Protein AF-0000000084549923 (afdb_homodimer)

pLDDT: mean 82.66, std 19.01, range [29.09, 98.56]

Secondary structure (DSSP, 8-state):
-HHHHS-HHHHHHHHHHHHHHHHHHHHHHHHHHHH-GGGHHHHHHHHHHHHHHHHHHHHHHHHHTTSS--TT-TTHHHHHHHHHHHHHHHHHHHHHHHHHHHHHHHHHHH--------------/-HHHHS-HHHHHHHHHHHHHHHHHHHHHHHHHHHH-GGGHHHHHHHHHHHHHHHHHHHHHHHHHTTTT--TT-TTHHHHHHHHHHHHHHHHHHHHHHHHHHHHHHHHHH-GGG-----------

Solvent-accessible surface area (back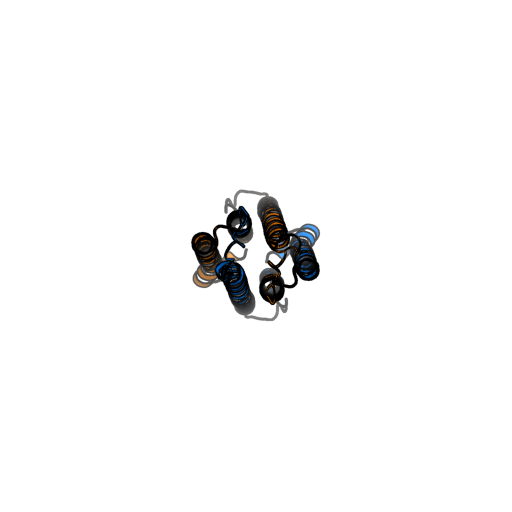bone atoms only — not comparable to full-atom values): 12908 Å² total; per-residue (Å²): 77,58,64,76,59,44,58,68,67,61,51,49,47,60,59,49,48,51,49,51,54,46,53,54,50,40,50,51,46,57,54,43,29,77,64,18,60,92,45,36,69,29,43,51,27,41,39,46,17,49,50,29,41,48,52,15,48,53,39,32,48,42,19,47,54,47,38,83,67,54,78,83,46,89,50,54,50,57,49,24,50,50,31,41,51,51,15,49,52,40,32,51,53,14,50,51,30,37,53,50,16,50,53,48,50,39,52,65,57,51,62,63,80,67,68,71,75,70,74,73,71,69,82,116,80,59,64,76,58,44,58,69,67,62,52,49,47,60,59,47,48,52,49,52,53,47,52,51,51,38,51,51,46,57,55,44,28,77,68,23,59,93,45,34,68,29,42,50,27,40,39,47,16,50,50,30,40,47,52,16,48,53,39,32,48,42,18,47,54,49,39,86,63,57,77,81,46,89,51,55,51,56,50,25,49,50,30,41,51,51,15,49,52,39,32,51,53,13,50,51,29,38,50,51,16,50,52,48,51,38,64,70,54,40,67,72,81,70,66,73,76,71,76,75,73,72,84,118

Radius of gyration: 23.02 Å; Cα contacts (8 Å, |Δi|>4): 262; chains: 2; bounding box: 33×82×49 Å

Foldseek 3Di:
DVPVPDDPVVLCCVLVVLVVVLVVVLVVLCVVCVVPVVLVQLSVLLSQLSVLLNVLSNLLVCLVVQHPPPVVDPPSVVRSVVSNVVSVVSNVVSVVSNVVSVVSVVVVVVPPPVPPPPPPPPPD/DVPVPDDPVVLCCVLVVLVVVLVVVLVVLCVVCVVPVVLVQLSVLLSQLSVLLNVLSNLLVCLVVQHPPPVPDPPSVVRSVVSNVVSVVSNVVSVVSNVVSVVSVCVVPDPDPCPPPPPPPPPD

Nearest PDB structures (foldseek):
  3tul-assembly5_D  TM=5.351E-01  e=6.097E+00  Salmonella enterica subsp. enterica serovar Typhimurium
  6ixg-assembly2_B  TM=3.151E-01  e=5.479E+00  Homo sapiens
  3tul-assembly5_D  TM=5.128E-01  e=6.596E+00  Salmonella enterica subsp. enterica serovar Typhimurium
  6ixg-assembly2_B  TM=3.222E-01  e=3.907E+00  Homo sapiens
  8zak-assembly2_B  TM=4.220E-01  e=8.132E+00  Campylobacter jejuni

Organism: NCBI:txid1508404

Structure (mmCIF, N/CA/C/O backbone):
data_AF-0000000084549923-model_v1
#
loop_
_entity.id
_entity.type
_entity.pdbx_description
1 polymer 'Uncharacterized protein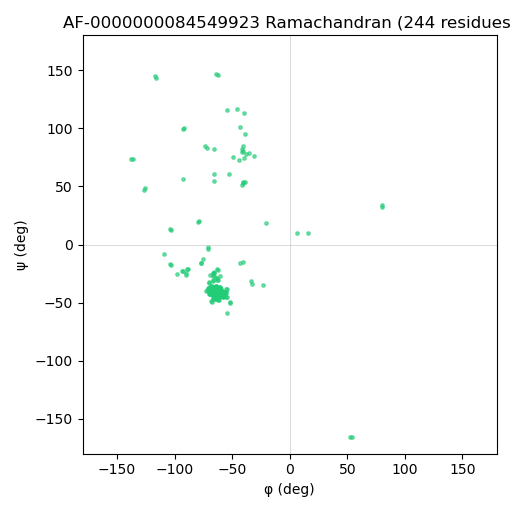'
#
loop_
_atom_site.group_PDB
_atom_site.id
_atom_site.type_symbol
_atom_site.label_atom_id
_atom_site.label_alt_id
_atom_site.label_comp_id
_atom_site.label_asym_id
_atom_site.label_entity_id
_atom_site.label_seq_id
_atom_site.pdbx_PDB_ins_code
_atom_site.Cartn_x
_atom_site.Cartn_y
_atom_site.Cartn_z
_atom_site.occupancy
_atom_site.B_iso_or_equiv
_atom_site.auth_seq_id
_atom_site.auth_comp_id
_atom_site.auth_asym_id
_atom_site.auth_atom_id
_atom_site.pdbx_PDB_model_num
ATOM 1 N N . MET A 1 1 ? -1.889 -23.359 -8.188 1 65.69 1 MET A N 1
ATOM 2 C CA . MET A 1 1 ? -0.744 -22.75 -8.859 1 65.69 1 MET A CA 1
ATOM 3 C C . MET A 1 1 ? 0.347 -22.391 -7.852 1 65.69 1 MET A C 1
ATOM 5 O O . MET A 1 1 ? 1.251 -23.188 -7.605 1 65.69 1 MET A O 1
ATOM 9 N N . LEU A 1 2 ? 0.369 -21.375 -7.09 1 65.62 2 LEU A N 1
ATOM 10 C CA . LEU A 1 2 ? 1.367 -20.984 -6.098 1 65.62 2 LEU A CA 1
ATOM 11 C C . LEU A 1 2 ? 1.447 -22.016 -4.98 1 65.62 2 LEU A C 1
ATOM 13 O O . LEU A 1 2 ? 2.537 -22.344 -4.5 1 65.62 2 LEU A O 1
ATOM 17 N N . THR A 1 3 ? 0.331 -22.656 -4.715 1 65.88 3 THR A N 1
ATOM 18 C CA . THR A 1 3 ? 0.245 -23.594 -3.592 1 65.88 3 THR A CA 1
ATOM 19 C C . THR A 1 3 ? 0.916 -24.906 -3.938 1 65.88 3 THR A C 1
ATOM 21 O O . THR A 1 3 ? 1.308 -25.672 -3.043 1 65.88 3 THR A O 1
ATOM 24 N N . GLU A 1 4 ? 1.142 -25.094 -5.168 1 68.38 4 GLU A N 1
ATOM 25 C CA . GLU A 1 4 ? 1.758 -26.359 -5.574 1 68.38 4 GLU A CA 1
ATOM 26 C C . GLU A 1 4 ? 3.281 -26.266 -5.555 1 68.38 4 GLU A C 1
ATOM 28 O O . GLU A 1 4 ? 3.973 -27.266 -5.395 1 68.38 4 GLU A O 1
ATOM 33 N N . GLU A 1 5 ? 3.795 -25.062 -5.617 1 68.12 5 GLU A N 1
ATOM 34 C CA . GLU A 1 5 ? 5.234 -24.875 -5.762 1 68.12 5 GLU A CA 1
ATOM 35 C C . GLU A 1 5 ? 5.875 -24.469 -4.434 1 68.12 5 GLU A C 1
ATOM 37 O O . GLU A 1 5 ? 7.074 -24.672 -4.23 1 68.12 5 GLU A O 1
ATOM 42 N N . LEU A 1 6 ? 5.016 -24.016 -3.543 1 77.56 6 LEU A N 1
ATOM 43 C CA . LEU A 1 6 ? 5.582 -23.438 -2.326 1 77.56 6 LEU A CA 1
ATOM 44 C C . LEU A 1 6 ? 5.18 -24.25 -1.103 1 77.56 6 LEU A C 1
ATOM 46 O O . LEU A 1 6 ? 4.113 -24.875 -1.085 1 77.56 6 LEU A O 1
ATOM 50 N N . ASN A 1 7 ? 6.16 -24.328 -0.176 1 83.75 7 ASN A N 1
ATOM 51 C CA . ASN A 1 7 ? 5.852 -24.984 1.086 1 83.75 7 ASN A CA 1
ATOM 52 C C . ASN A 1 7 ? 4.758 -24.25 1.854 1 83.75 7 ASN A C 1
ATOM 54 O O . ASN A 1 7 ? 4.652 -23.031 1.772 1 83.75 7 ASN A O 1
ATOM 58 N N . SER A 1 8 ? 3.904 -25 2.582 1 83.81 8 SER A N 1
ATOM 59 C CA . SER A 1 8 ? 2.725 -24.469 3.264 1 83.81 8 SER A CA 1
ATOM 60 C C . SER A 1 8 ? 3.104 -23.422 4.301 1 83.81 8 SER A C 1
ATOM 62 O O . SER A 1 8 ? 2.398 -22.422 4.461 1 83.81 8 SER A O 1
ATOM 64 N N . THR A 1 9 ? 4.223 -23.672 4.938 1 84.94 9 THR A N 1
ATOM 65 C CA . THR A 1 9 ? 4.68 -22.719 5.945 1 84.94 9 THR A CA 1
ATOM 66 C C . THR A 1 9 ? 5.02 -21.375 5.309 1 84.94 9 THR A C 1
ATOM 68 O O . THR A 1 9 ? 4.629 -20.328 5.816 1 84.94 9 THR A O 1
ATOM 71 N N . PHE A 1 10 ? 5.723 -21.438 4.273 1 87.12 10 PHE A N 1
ATOM 72 C CA . PHE A 1 10 ? 6.121 -20.219 3.576 1 87.12 10 PHE A CA 1
ATOM 73 C C . PHE A 1 10 ? 4.898 -19.453 3.084 1 87.12 10 PHE A C 1
ATOM 75 O O . PHE A 1 10 ? 4.824 -18.234 3.234 1 87.12 10 PHE A O 1
ATOM 82 N N . LEU A 1 11 ? 3.951 -20.125 2.588 1 83.5 11 LEU A N 1
ATOM 83 C CA . LEU A 1 11 ? 2.725 -19.516 2.094 1 83.5 11 LEU A CA 1
ATOM 84 C C . LEU A 1 11 ? 1.953 -18.844 3.232 1 83.5 11 LEU A C 1
ATOM 86 O O . LEU A 1 11 ? 1.421 -17.75 3.068 1 83.5 11 LEU A O 1
ATOM 90 N N . LEU A 1 12 ? 1.903 -19.484 4.324 1 85.31 12 LEU A N 1
ATOM 91 C CA . LEU A 1 12 ? 1.234 -18.938 5.5 1 85.31 12 LEU A CA 1
ATOM 92 C C . LEU A 1 12 ? 1.888 -17.641 5.938 1 85.31 12 LEU A C 1
ATOM 94 O O . LEU A 1 12 ? 1.195 -16.672 6.254 1 85.31 12 LEU A O 1
ATOM 98 N N . ILE A 1 13 ? 3.152 -17.531 5.898 1 87.94 13 ILE A N 1
ATOM 99 C CA . ILE A 1 13 ? 3.9 -16.359 6.344 1 87.94 13 ILE A CA 1
ATOM 100 C C . ILE A 1 13 ? 3.648 -15.195 5.395 1 87.94 13 ILE A C 1
ATOM 102 O O . ILE A 1 13 ? 3.41 -14.07 5.836 1 87.94 13 ILE A O 1
ATOM 106 N N . ILE A 1 14 ? 3.648 -15.477 4.211 1 87.25 14 ILE A N 1
ATOM 107 C CA . ILE A 1 14 ? 3.492 -14.391 3.252 1 87.25 14 ILE A CA 1
ATOM 108 C C . ILE A 1 14 ? 2.053 -13.883 3.277 1 87.25 14 ILE A C 1
ATOM 110 O O . ILE A 1 14 ? 1.812 -12.68 3.184 1 87.25 14 ILE A O 1
ATOM 114 N N . GLU A 1 15 ? 1.133 -14.758 3.389 1 84.81 15 GLU A N 1
ATOM 115 C CA . GLU A 1 15 ? -0.28 -14.391 3.41 1 84.81 15 GLU A CA 1
ATOM 116 C C . GLU A 1 15 ? -0.631 -13.617 4.676 1 84.81 15 GLU A C 1
ATOM 118 O O . GLU A 1 15 ? -1.17 -12.516 4.605 1 84.81 15 GLU A O 1
ATOM 123 N N . TRP A 1 16 ? -0.226 -14.164 5.766 1 89.94 16 TRP A N 1
ATOM 124 C CA . TRP A 1 16 ? -0.692 -13.586 7.023 1 89.94 16 TRP A CA 1
ATOM 125 C C . TRP A 1 16 ? 0.262 -12.508 7.516 1 89.94 16 TRP A C 1
ATOM 127 O O . TRP A 1 16 ? -0.139 -11.609 8.258 1 89.94 16 TRP A O 1
ATOM 137 N N . GLY A 1 17 ? 1.506 -12.641 7.074 1 92.44 17 GLY A N 1
ATOM 138 C CA . GLY A 1 17 ? 2.432 -11.562 7.406 1 92.44 17 GLY A CA 1
ATOM 139 C C . GLY A 1 17 ? 1.989 -10.211 6.883 1 92.44 17 GLY A C 1
ATOM 140 O O . GLY A 1 17 ? 2.076 -9.211 7.59 1 92.44 17 GLY A O 1
ATOM 141 N N . PHE A 1 18 ? 1.515 -10.219 5.77 1 94 18 PHE A N 1
ATOM 142 C CA . PHE A 1 18 ? 0.986 -9 5.156 1 94 18 PHE A CA 1
ATOM 143 C C . PHE A 1 18 ? -0.207 -8.477 5.945 1 94 18 PHE A C 1
ATOM 145 O O . PHE A 1 18 ? -0.253 -7.297 6.297 1 94 18 PHE A O 1
ATOM 152 N N . VAL A 1 19 ? -1.114 -9.312 6.301 1 94.62 19 VAL A N 1
ATOM 153 C CA . VAL A 1 19 ? -2.352 -8.945 6.98 1 94.62 19 VAL A CA 1
ATOM 154 C C . VAL A 1 19 ? -2.035 -8.391 8.367 1 94.62 19 VAL A C 1
ATOM 156 O O . VAL A 1 19 ? -2.533 -7.328 8.75 1 94.62 19 VAL A O 1
ATOM 159 N N . VAL A 1 20 ? -1.16 -9.039 9 1 95.5 20 VAL A N 1
ATOM 160 C CA . VAL A 1 20 ? -0.797 -8.625 10.352 1 95.5 20 VAL A CA 1
ATOM 161 C C . VAL A 1 20 ? -0.135 -7.254 10.305 1 95.5 20 VAL A C 1
ATOM 163 O O . VAL A 1 20 ? -0.456 -6.379 11.117 1 95.5 20 VAL A O 1
ATOM 166 N N . ALA A 1 21 ? 0.762 -7.059 9.391 1 96.56 21 ALA A N 1
ATOM 167 C CA . ALA A 1 21 ? 1.462 -5.781 9.281 1 96.56 21 ALA A CA 1
ATOM 168 C C . ALA A 1 21 ? 0.49 -4.648 8.961 1 96.56 21 ALA A C 1
ATOM 170 O O . ALA A 1 21 ? 0.59 -3.557 9.523 1 96.56 21 ALA A O 1
ATOM 171 N N . VAL A 1 22 ? -0.478 -4.895 8.125 1 97.44 22 VAL A N 1
ATOM 172 C CA . VAL A 1 22 ? -1.438 -3.863 7.746 1 97.44 22 VAL A CA 1
ATOM 173 C C . VAL A 1 22 ? -2.352 -3.545 8.93 1 97.44 22 VAL A C 1
ATOM 175 O O . VAL A 1 22 ? -2.633 -2.377 9.203 1 97.44 22 VAL A O 1
ATOM 178 N N . ILE A 1 23 ? -2.791 -4.578 9.672 1 97.38 23 ILE A N 1
ATOM 179 C CA . ILE A 1 23 ? -3.645 -4.367 10.836 1 97.38 23 ILE A CA 1
ATOM 180 C C . ILE A 1 23 ? -2.898 -3.535 11.883 1 97.38 23 ILE A C 1
ATOM 182 O O . ILE A 1 23 ? -3.467 -2.611 12.469 1 97.38 23 ILE A O 1
ATOM 186 N N . ALA A 1 24 ? -1.637 -3.816 12.062 1 97.56 24 ALA A N 1
ATOM 187 C CA . ALA A 1 24 ? -0.83 -3.031 12.992 1 97.56 24 ALA A CA 1
ATOM 188 C C . ALA A 1 24 ? -0.746 -1.573 12.555 1 97.56 24 ALA A C 1
ATOM 190 O O . ALA A 1 24 ? -0.86 -0.661 13.375 1 97.56 24 ALA A O 1
ATOM 191 N N . ALA A 1 25 ? -0.552 -1.347 11.297 1 97.69 25 ALA A N 1
ATOM 192 C CA . ALA A 1 25 ? -0.488 0.015 10.773 1 97.69 25 ALA A CA 1
ATOM 193 C C . ALA A 1 25 ? -1.822 0.735 10.953 1 97.69 25 ALA A C 1
ATOM 195 O O . ALA A 1 25 ? -1.855 1.92 11.289 1 97.69 25 ALA A O 1
ATOM 196 N N . ILE A 1 26 ? -2.92 0.024 10.773 1 98 26 ILE A N 1
ATOM 197 C CA . ILE A 1 26 ? -4.238 0.622 10.945 1 98 26 ILE A CA 1
ATOM 198 C C . ILE A 1 26 ? -4.438 1.021 12.406 1 98 26 ILE A C 1
ATOM 200 O O . ILE A 1 26 ? -4.902 2.123 12.695 1 98 26 ILE A O 1
ATOM 204 N N . ILE A 1 27 ? -4.078 0.169 13.273 1 97.62 27 ILE A N 1
ATOM 205 C CA . ILE A 1 27 ? -4.18 0.471 14.695 1 97.62 27 ILE A CA 1
ATOM 206 C C . ILE A 1 27 ? -3.342 1.705 15.023 1 97.62 27 ILE A C 1
ATOM 208 O O . ILE A 1 27 ? -3.791 2.594 15.75 1 97.62 27 ILE A O 1
ATOM 212 N N . PHE A 1 28 ? -2.172 1.759 14.5 1 97 28 PHE A N 1
ATOM 213 C CA . PHE A 1 28 ? -1.297 2.902 14.719 1 97 28 PHE A CA 1
ATOM 214 C C . PHE A 1 28 ? -1.931 4.184 14.188 1 97 28 PHE A C 1
ATOM 216 O O . PHE A 1 28 ? -1.893 5.223 14.852 1 97 28 PHE A O 1
ATOM 223 N N . VAL A 1 29 ? -2.5 4.16 13.055 1 96.62 29 VAL A N 1
ATOM 224 C CA . VAL A 1 29 ? -3.154 5.32 12.461 1 96.62 29 VAL A CA 1
ATOM 225 C C . VAL A 1 29 ? -4.312 5.773 13.344 1 96.62 29 VAL A C 1
ATOM 227 O O . VAL A 1 29 ? -4.445 6.965 13.641 1 96.62 29 VAL A O 1
ATOM 230 N N . LEU A 1 30 ? -5.094 4.836 13.805 1 96.19 30 LEU A N 1
ATOM 231 C CA . LEU A 1 30 ? -6.25 5.168 14.633 1 96.19 30 LEU A CA 1
ATOM 232 C C . LEU A 1 30 ? -5.809 5.719 15.984 1 96.19 30 LEU A C 1
ATOM 234 O O . LEU A 1 30 ? -6.422 6.652 16.516 1 96.19 30 LEU A O 1
ATOM 238 N N . TYR A 1 31 ? -4.773 5.152 16.484 1 95.31 31 TYR A N 1
ATOM 239 C CA . TYR A 1 31 ? -4.215 5.684 17.734 1 95.31 31 TYR A CA 1
ATOM 240 C C . TYR A 1 31 ? -3.699 7.102 17.531 1 95.31 31 TYR A C 1
ATOM 242 O O . TYR A 1 31 ? -3.832 7.945 18.422 1 95.31 31 TYR A O 1
ATOM 250 N N . SER A 1 32 ? -3.176 7.379 16.438 1 93.5 32 SER A N 1
ATOM 251 C CA . SER A 1 32 ? -2.621 8.688 16.125 1 93.5 32 SER A CA 1
ATOM 252 C C . SER A 1 32 ? -3.713 9.75 16.062 1 93.5 32 SER A C 1
ATOM 254 O O . SER A 1 32 ? -3.457 10.93 16.328 1 93.5 32 SER A O 1
ATOM 256 N N . ILE A 1 33 ? -4.938 9.375 15.789 1 92.44 33 ILE A N 1
ATOM 257 C CA . ILE A 1 33 ? -6.062 10.305 15.75 1 92.44 33 ILE A CA 1
ATOM 258 C C . ILE A 1 33 ? -6.305 10.883 17.141 1 92.44 33 ILE A C 1
ATOM 260 O O . ILE A 1 33 ? -6.629 12.062 17.281 1 92.44 33 ILE A O 1
ATOM 264 N N . ARG A 1 34 ? -6.125 10.109 18.141 1 91.5 34 ARG A N 1
ATOM 265 C CA . ARG A 1 34 ? -6.312 10.578 19.516 1 91.5 34 ARG A CA 1
ATOM 266 C C . ARG A 1 34 ? -5.312 11.672 19.859 1 91.5 34 ARG A C 1
ATOM 268 O O . ARG A 1 34 ? -5.625 12.57 20.641 1 91.5 34 ARG A O 1
ATOM 275 N N . ARG A 1 35 ? -4.227 11.609 19.25 1 89.69 35 ARG A N 1
ATOM 276 C CA . ARG A 1 35 ? -3.162 12.555 19.562 1 89.69 35 ARG A CA 1
ATOM 277 C C . ARG A 1 35 ? -3.217 13.773 18.641 1 89.69 35 ARG A C 1
ATOM 279 O O . ARG A 1 35 ? -2.684 14.836 18.984 1 89.69 35 ARG A O 1
ATOM 286 N N . ALA A 1 36 ? -3.811 13.633 17.5 1 89.06 36 ALA A N 1
ATOM 287 C CA . ALA A 1 36 ? -3.953 14.719 16.547 1 89.06 36 ALA A CA 1
ATOM 288 C C . ALA A 1 36 ? -5.359 14.75 15.953 1 89.06 36 ALA A C 1
ATOM 290 O O . ALA A 1 36 ? -5.551 14.453 14.766 1 89.06 36 ALA A O 1
ATOM 291 N N . PRO A 1 37 ? -6.293 15.164 16.703 1 90 37 PRO A N 1
ATOM 292 C CA . PRO A 1 37 ? -7.695 15.109 16.281 1 90 37 PRO A CA 1
ATOM 293 C C . PRO A 1 37 ? -7.996 16.016 15.094 1 90 37 PRO A C 1
ATOM 295 O O . PRO A 1 37 ? -8.945 15.766 14.344 1 90 37 PRO A O 1
ATOM 298 N N . ARG A 1 38 ? -7.223 17.078 14.852 1 86.75 38 ARG A N 1
ATOM 299 C CA . ARG A 1 38 ? -7.414 17.984 13.719 1 86.75 38 ARG A CA 1
ATOM 300 C C . ARG A 1 38 ? -7.238 17.25 12.398 1 86.75 38 ARG A C 1
ATOM 302 O O . ARG A 1 38 ? -7.781 17.672 11.375 1 86.75 38 ARG A O 1
ATOM 309 N N . MET A 1 39 ? -6.52 16.125 12.469 1 90.38 39 MET A N 1
ATOM 310 C CA . MET A 1 39 ? -6.211 15.375 11.258 1 90.38 39 MET A CA 1
ATOM 311 C C . MET A 1 39 ? -7.094 14.133 11.156 1 90.38 39 MET A C 1
ATOM 313 O O . MET A 1 39 ? -6.816 13.234 10.359 1 90.38 39 MET A O 1
ATOM 317 N N . LYS A 1 40 ? -8.109 14.055 11.93 1 94.06 40 LYS A N 1
ATOM 318 C CA . LYS A 1 40 ? -8.93 12.859 12.047 1 94.06 40 LYS A CA 1
ATOM 319 C C . LYS A 1 40 ? -9.391 12.375 10.672 1 94.06 40 LYS A C 1
ATOM 321 O O . LYS A 1 40 ? -9.203 11.203 10.328 1 94.06 40 LYS A O 1
ATOM 326 N N . THR A 1 41 ? -9.945 13.266 9.867 1 95.88 41 THR A N 1
ATOM 327 C CA . THR A 1 41 ? -10.516 12.875 8.578 1 95.88 41 THR A CA 1
ATOM 328 C C . THR A 1 41 ? -9.43 12.352 7.648 1 95.88 41 THR A C 1
ATOM 330 O O . THR A 1 41 ? -9.625 11.344 6.961 1 95.88 41 THR A O 1
ATOM 333 N N . ALA A 1 42 ? -8.266 13.055 7.605 1 95.88 42 ALA A N 1
ATOM 334 C CA . ALA A 1 42 ? -7.156 12.602 6.77 1 95.88 42 ALA A CA 1
ATOM 335 C C . ALA A 1 42 ? -6.672 11.227 7.195 1 95.88 42 ALA A C 1
ATOM 337 O O . ALA A 1 42 ? -6.438 10.352 6.352 1 95.88 42 ALA A O 1
ATOM 338 N N . PHE A 1 43 ? -6.578 10.977 8.453 1 96.56 43 PHE A N 1
ATOM 339 C CA . PHE A 1 43 ? -6.105 9.695 8.977 1 96.56 43 PHE A CA 1
ATOM 340 C C . PHE A 1 43 ? -7.137 8.602 8.727 1 96.56 43 PHE A C 1
ATOM 342 O O . PHE A 1 43 ? -6.773 7.445 8.492 1 96.56 43 PHE A O 1
ATOM 349 N N . LEU A 1 44 ? -8.398 8.945 8.75 1 97.62 44 LEU A N 1
ATOM 350 C CA . LEU A 1 44 ? -9.438 7.965 8.453 1 97.62 44 LEU A CA 1
ATOM 351 C C . LEU A 1 44 ? -9.367 7.523 6.992 1 97.62 44 LEU A C 1
ATOM 353 O O . LEU A 1 44 ? -9.547 6.344 6.688 1 97.62 44 LEU A O 1
ATOM 357 N N . TRP A 1 45 ? -9.102 8.414 6.148 1 97.75 45 TRP A N 1
ATOM 358 C CA . TRP A 1 45 ? -8.938 8.062 4.742 1 97.75 45 TRP A CA 1
ATOM 359 C C . TRP A 1 45 ? -7.672 7.234 4.531 1 97.75 45 TRP A C 1
ATOM 361 O O . TRP A 1 45 ? -7.641 6.348 3.674 1 97.75 45 TRP A O 1
ATOM 371 N N . LEU A 1 46 ? -6.629 7.555 5.285 1 98.31 46 LEU A N 1
ATOM 372 C CA . LEU A 1 46 ? -5.426 6.734 5.246 1 98.31 46 LEU A CA 1
ATOM 373 C C . LEU A 1 46 ? -5.715 5.32 5.742 1 98.31 46 LEU A C 1
ATOM 375 O O . LEU A 1 46 ? -5.254 4.344 5.148 1 98.31 46 LEU A O 1
ATOM 379 N N . ALA A 1 47 ? -6.508 5.164 6.805 1 98.19 47 ALA A N 1
ATOM 380 C CA . ALA A 1 47 ? -6.918 3.859 7.312 1 98.19 47 ALA A CA 1
ATOM 381 C C . ALA A 1 47 ? -7.75 3.104 6.281 1 98.19 47 ALA A C 1
ATOM 383 O O . ALA A 1 47 ? -7.594 1.892 6.117 1 98.19 47 ALA A O 1
ATOM 384 N N . ALA A 1 48 ? -8.594 3.822 5.602 1 98.38 48 ALA A N 1
ATOM 385 C CA . ALA A 1 48 ? -9.383 3.223 4.531 1 98.38 48 ALA A CA 1
ATOM 386 C C . ALA A 1 48 ? -8.484 2.684 3.422 1 98.38 48 ALA A C 1
ATOM 388 O O . ALA A 1 48 ? -8.719 1.589 2.902 1 98.38 48 ALA A O 1
ATOM 389 N N . HIS A 1 49 ? -7.441 3.467 3.02 1 98.5 49 HIS A N 1
ATOM 390 C CA . HIS A 1 49 ? -6.457 3.002 2.049 1 98.5 49 HIS A CA 1
ATOM 391 C C . HIS A 1 49 ? -5.82 1.69 2.494 1 98.5 49 HIS A C 1
ATOM 393 O O . HIS A 1 49 ? -5.738 0.74 1.714 1 98.5 49 HIS A O 1
ATOM 399 N N . LEU A 1 50 ? -5.445 1.604 3.762 1 98.56 50 LEU A N 1
ATOM 400 C CA . LEU A 1 50 ? -4.793 0.409 4.289 1 98.56 50 LEU A CA 1
ATOM 401 C C . LEU A 1 50 ? -5.77 -0.76 4.348 1 98.56 50 LEU A C 1
ATOM 403 O O . LEU A 1 50 ? -5.414 -1.89 4.004 1 98.56 50 LEU A O 1
ATOM 407 N N . GLY A 1 51 ? -7.012 -0.487 4.762 1 98.31 51 GLY A N 1
ATOM 408 C CA . GLY A 1 51 ? -8.031 -1.523 4.797 1 98.31 51 GLY A CA 1
ATOM 409 C C . GLY A 1 51 ? -8.352 -2.096 3.43 1 98.31 51 GLY A C 1
ATOM 410 O O . GLY A 1 51 ? -8.43 -3.314 3.264 1 98.31 51 GLY A O 1
ATOM 411 N N . LEU A 1 52 ? -8.5 -1.254 2.508 1 98.38 52 LEU A N 1
ATOM 412 C CA . LEU A 1 52 ? -8.812 -1.692 1.15 1 98.38 52 LEU A CA 1
ATOM 413 C C . LEU A 1 52 ? -7.625 -2.424 0.531 1 98.38 52 LEU A C 1
ATOM 415 O O . LEU A 1 52 ? -7.805 -3.385 -0.22 1 98.38 52 LEU A O 1
ATOM 419 N N . THR A 1 53 ? -6.406 -1.902 0.854 1 97.62 53 THR A N 1
ATOM 420 C CA . THR A 1 53 ? -5.215 -2.609 0.393 1 97.62 53 THR A CA 1
ATOM 421 C C . THR A 1 53 ? -5.172 -4.023 0.962 1 97.62 53 THR A C 1
ATOM 423 O O . THR A 1 53 ? -4.809 -4.969 0.26 1 97.62 53 THR A O 1
ATOM 426 N N . MET A 1 54 ? -5.586 -4.227 2.186 1 97.25 54 MET A N 1
ATOM 427 C CA . MET A 1 54 ? -5.621 -5.539 2.824 1 97.25 54 MET A CA 1
ATOM 428 C C . MET A 1 54 ? -6.652 -6.441 2.154 1 97.25 54 MET A C 1
ATOM 430 O O . MET A 1 54 ? -6.363 -7.602 1.849 1 97.25 54 MET A O 1
ATOM 434 N N . ILE A 1 55 ? -7.816 -5.906 1.927 1 97.5 55 ILE A N 1
ATOM 435 C CA . ILE A 1 55 ? -8.875 -6.672 1.271 1 97.5 55 ILE A CA 1
ATOM 436 C C . ILE A 1 55 ? -8.422 -7.066 -0.135 1 97.5 55 ILE A C 1
ATOM 438 O O . ILE A 1 55 ? -8.586 -8.219 -0.543 1 97.5 55 ILE A O 1
ATOM 442 N N . ALA A 1 56 ? -7.836 -6.16 -0.928 1 97.25 56 ALA A N 1
ATOM 443 C CA . ALA A 1 56 ? -7.324 -6.441 -2.266 1 97.25 56 ALA A CA 1
ATOM 444 C C . ALA A 1 56 ? -6.297 -7.57 -2.23 1 97.25 56 ALA A C 1
ATOM 446 O O . ALA A 1 56 ? -6.301 -8.445 -3.096 1 97.25 56 ALA A O 1
ATOM 447 N N . TYR A 1 57 ? -5.457 -7.516 -1.196 1 95.44 57 TYR A N 1
ATOM 448 C CA . TYR A 1 57 ? -4.43 -8.539 -1.049 1 95.44 57 TYR A CA 1
ATOM 449 C C . TYR A 1 57 ? -5.055 -9.906 -0.812 1 95.44 57 TYR A C 1
ATOM 451 O O . TYR A 1 57 ? -4.629 -10.898 -1.407 1 95.44 57 TYR A O 1
ATOM 459 N N . ILE A 1 58 ? -6.035 -9.961 0.059 1 93.94 58 ILE A N 1
ATOM 460 C CA . ILE A 1 58 ? -6.684 -11.227 0.385 1 93.94 58 ILE A CA 1
ATOM 461 C C . ILE A 1 58 ? -7.355 -11.797 -0.861 1 93.94 58 ILE A C 1
ATOM 463 O O . ILE A 1 58 ? -7.195 -12.977 -1.174 1 93.94 58 ILE A O 1
ATOM 467 N N . VAL A 1 59 ? -8.047 -10.992 -1.623 1 93.44 59 VAL A N 1
ATOM 468 C CA . VAL A 1 59 ? -8.719 -11.422 -2.844 1 93.44 59 VAL A CA 1
ATOM 469 C C . VAL A 1 59 ? -7.684 -11.836 -3.885 1 93.44 59 VAL A C 1
ATOM 471 O O . VAL A 1 59 ? -7.863 -12.836 -4.582 1 93.44 59 VAL A O 1
ATOM 474 N N . PHE A 1 60 ? -6.582 -11.086 -4.008 1 93.12 60 PHE A N 1
ATOM 475 C CA . PHE A 1 60 ? -5.484 -11.406 -4.918 1 93.12 60 PHE A CA 1
ATOM 476 C C . PHE A 1 60 ? -4.906 -12.781 -4.605 1 93.12 60 PHE A C 1
ATOM 478 O O . PHE A 1 60 ? -4.715 -13.602 -5.508 1 93.12 60 PHE A O 1
ATOM 485 N N . PHE A 1 61 ? -4.742 -12.977 -3.346 1 89.75 61 PHE A N 1
ATOM 486 C CA . PHE A 1 61 ? -4.145 -14.242 -2.924 1 89.75 61 PHE A CA 1
ATOM 487 C C . PHE A 1 61 ? -5.105 -15.398 -3.154 1 89.75 61 PHE A C 1
ATOM 489 O O . PHE A 1 61 ? -4.684 -16.516 -3.473 1 89.75 61 PHE A O 1
ATOM 496 N N . MET A 1 62 ? -6.355 -15.203 -2.945 1 88.19 62 MET A N 1
ATOM 497 C CA . MET A 1 62 ? -7.359 -16.203 -3.283 1 88.19 62 MET A CA 1
ATOM 498 C C . MET A 1 62 ? -7.258 -16.609 -4.75 1 88.19 62 MET A C 1
ATOM 500 O O . MET A 1 62 ? -7.387 -17.781 -5.09 1 88.19 62 MET A O 1
ATOM 504 N N . GLY A 1 63 ? -7.047 -15.641 -5.578 1 87.06 63 GLY A N 1
ATOM 505 C CA . GLY A 1 63 ? -6.867 -15.906 -6.996 1 87.06 63 GLY A CA 1
ATOM 506 C C . GLY A 1 63 ? -5.602 -16.688 -7.293 1 87.06 63 GLY A C 1
ATOM 507 O O . GLY A 1 63 ? -5.621 -17.625 -8.109 1 87.06 63 GLY A O 1
ATOM 508 N N . LEU A 1 64 ? -4.562 -16.391 -6.664 1 84.38 64 LEU A N 1
ATOM 509 C CA . LEU A 1 64 ? -3.281 -17.047 -6.891 1 84.38 64 LEU A CA 1
ATOM 510 C C . LEU A 1 64 ? -3.326 -18.5 -6.41 1 84.38 64 LEU A C 1
ATOM 512 O O . LEU A 1 64 ? -2.629 -19.359 -6.957 1 84.38 64 LEU A O 1
ATOM 516 N N . SER A 1 65 ? -3.996 -18.656 -5.406 1 78.69 65 SER A N 1
ATOM 517 C CA . SER A 1 65 ? -4.07 -20 -4.816 1 78.69 65 SER A CA 1
ATOM 518 C C . SER A 1 65 ? -5.043 -20.891 -5.578 1 78.69 65 SER A C 1
ATOM 520 O O . SER A 1 65 ? -5.223 -22.047 -5.234 1 78.69 65 SER A O 1
ATOM 522 N N . GLY A 1 66 ? -5.383 -20.594 -6.832 1 68.88 66 GLY A N 1
ATOM 523 C CA . GLY A 1 66 ? -6.223 -21.406 -7.691 1 68.88 66 GLY A CA 1
ATOM 524 C C . GLY A 1 66 ? -7.707 -21.234 -7.414 1 68.88 66 GLY A C 1
ATOM 525 O O . GLY A 1 66 ? -8.523 -22.031 -7.863 1 68.88 66 GLY A O 1
ATOM 526 N N . GLY A 1 67 ? -7.984 -20.141 -7.078 1 57.66 67 GLY A N 1
ATOM 527 C CA . GLY A 1 67 ? -9.406 -19.891 -6.906 1 57.66 67 GLY A CA 1
ATOM 528 C C . GLY A 1 67 ? -10.094 -20.891 -6.008 1 57.66 67 GLY A C 1
ATOM 529 O O . GLY A 1 67 ? -9.461 -21.469 -5.121 1 57.66 67 GLY A O 1
ATOM 530 N N . PHE A 1 68 ? -11.516 -20.969 -5.988 1 53.16 68 PHE A N 1
ATOM 531 C CA . PHE A 1 68 ? -12.367 -21.891 -5.246 1 53.16 68 PHE A CA 1
ATOM 532 C C . PHE A 1 68 ? -12.172 -23.312 -5.746 1 53.16 68 PHE A C 1
ATOM 534 O O . PHE A 1 68 ? -12.398 -23.609 -6.926 1 53.16 68 PHE A O 1
ATOM 541 N N . ASN A 1 69 ? -11 -23.828 -5.652 1 50.28 69 ASN A N 1
ATOM 542 C CA . ASN A 1 69 ? -10.57 -25.188 -5.957 1 50.28 69 ASN A CA 1
ATOM 543 C C . ASN A 1 69 ? -11.695 -26 -6.582 1 50.28 69 ASN A C 1
ATOM 545 O O . ASN A 1 69 ? -11.68 -27.234 -6.523 1 50.28 69 ASN A O 1
ATOM 549 N N . ASP A 1 70 ? -12.781 -25.562 -6.98 1 49.22 70 ASP A N 1
ATOM 550 C CA . ASP A 1 70 ? -13.641 -26.609 -7.512 1 49.22 70 ASP A CA 1
ATOM 551 C C . ASP A 1 70 ? -13.125 -27.109 -8.859 1 49.22 70 ASP A C 1
ATOM 553 O O . ASP A 1 70 ? -13.148 -26.375 -9.852 1 49.22 70 ASP A O 1
ATOM 557 N N . PRO A 1 71 ? -12.211 -27.984 -8.766 1 52.78 71 PRO A N 1
ATOM 558 C CA . PRO A 1 71 ? -11.625 -28.641 -9.945 1 52.78 71 PRO A CA 1
ATOM 559 C C . PRO A 1 71 ? -12.633 -28.812 -11.078 1 52.78 71 PRO A C 1
ATOM 561 O O . PRO A 1 71 ? -12.234 -29.047 -12.227 1 52.78 71 PRO A O 1
ATOM 564 N N . THR A 1 72 ? -13.789 -29.016 -10.719 1 52.06 72 THR A N 1
ATOM 565 C CA . THR A 1 72 ? -14.773 -29.344 -11.742 1 52.06 72 THR A CA 1
ATOM 566 C C . THR A 1 72 ? -15.086 -28.109 -12.602 1 52.06 72 THR A C 1
ATOM 568 O O . THR A 1 72 ? -15.805 -28.219 -13.594 1 52.06 72 THR A O 1
ATOM 571 N N . VAL A 1 73 ? -14.438 -27.094 -12.164 1 54.25 73 VAL A N 1
ATOM 572 C CA . VAL A 1 73 ? -14.875 -25.891 -12.867 1 54.25 73 VAL A CA 1
ATOM 573 C C . VAL A 1 73 ? -13.977 -25.656 -14.078 1 54.25 73 VAL A C 1
ATOM 575 O O . VAL A 1 73 ? -12.758 -25.547 -13.938 1 54.25 73 VAL A O 1
ATOM 578 N N . GLU A 1 74 ? -14.414 -26.031 -15.203 1 60.06 74 GLU A N 1
ATOM 579 C CA . GLU A 1 74 ? -13.883 -25.906 -16.562 1 60.06 74 GLU A CA 1
ATOM 580 C C . GLU A 1 74 ? -13.258 -24.531 -16.781 1 60.06 74 GLU A C 1
ATOM 582 O O . GLU A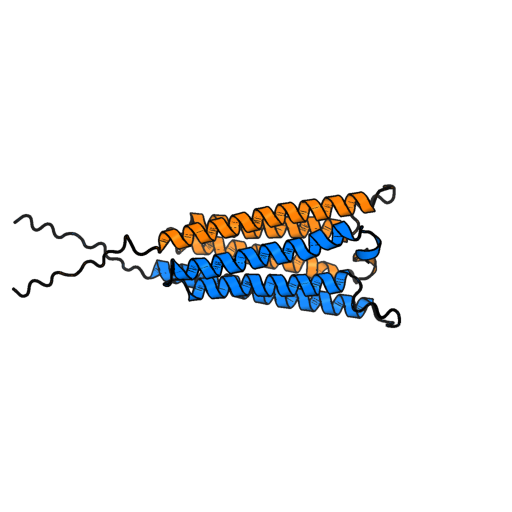 1 74 ? -12.336 -24.391 -17.594 1 60.06 74 GLU A O 1
ATOM 587 N N . ASN A 1 75 ? -13.555 -23.594 -15.867 1 76.38 75 ASN A N 1
ATOM 588 C CA . ASN A 1 75 ? -13.102 -22.266 -16.25 1 76.38 75 ASN A CA 1
ATOM 589 C C . ASN A 1 75 ? -12.242 -21.625 -15.164 1 76.38 75 ASN A C 1
ATOM 591 O O . ASN A 1 75 ? -12.516 -20.5 -14.734 1 76.38 75 ASN A O 1
ATOM 595 N N . VAL A 1 76 ? -11.25 -22.469 -14.648 1 75.69 76 VAL A N 1
ATOM 596 C CA . VAL A 1 76 ? -10.359 -22.047 -13.578 1 75.69 76 VAL A CA 1
ATOM 597 C C . VAL A 1 76 ? -9.648 -20.75 -13.969 1 75.69 76 VAL A C 1
ATOM 599 O O . VAL A 1 76 ? -9.531 -19.828 -13.156 1 75.69 76 VAL A O 1
ATOM 602 N N . SER A 1 77 ? -9.297 -20.672 -15.227 1 81.81 77 SER A N 1
ATOM 603 C CA . SER A 1 77 ? -8.602 -19.469 -15.695 1 81.81 77 SER A CA 1
ATOM 604 C C . SER A 1 77 ? -9.492 -18.234 -15.594 1 81.81 77 SER A C 1
ATOM 606 O O . SER A 1 77 ? -9.039 -17.172 -15.188 1 81.81 77 SER A O 1
ATOM 608 N N . ASP A 1 78 ? -10.781 -18.422 -15.898 1 85 78 ASP A N 1
ATOM 609 C CA . ASP A 1 78 ? -11.711 -17.297 -15.82 1 85 78 ASP A CA 1
ATOM 610 C C . ASP A 1 78 ? -11.898 -16.828 -14.383 1 85 78 ASP A C 1
ATOM 612 O O . ASP A 1 78 ? -11.992 -15.633 -14.117 1 85 78 ASP A O 1
ATOM 616 N N . GLU A 1 79 ? -11.953 -17.734 -13.461 1 85.56 79 GLU A N 1
ATOM 617 C CA . GLU A 1 79 ? -12.117 -17.406 -12.047 1 85.56 79 GLU A CA 1
ATOM 618 C C . GLU A 1 79 ? -10.898 -16.656 -11.516 1 85.56 79 GLU A C 1
ATOM 620 O O . GLU A 1 79 ? -11.031 -15.68 -10.781 1 85.56 79 GLU A O 1
ATOM 625 N N . ILE A 1 80 ? -9.766 -17.078 -11.883 1 86.44 80 ILE A N 1
ATOM 626 C CA . ILE A 1 80 ? -8.523 -16.422 -11.461 1 86.44 80 ILE A CA 1
ATOM 627 C C . ILE A 1 80 ? -8.469 -15.016 -12.031 1 86.44 80 ILE A C 1
ATOM 629 O O . ILE A 1 80 ? -8.172 -14.055 -11.312 1 86.44 80 ILE A O 1
ATOM 633 N N . HIS A 1 81 ? -8.844 -14.914 -13.336 1 88.38 81 HIS A N 1
ATOM 634 C CA . HIS A 1 81 ? -8.891 -13.594 -13.945 1 88.38 81 HIS A CA 1
ATOM 635 C C . HIS A 1 81 ? -9.836 -12.672 -13.188 1 88.38 81 HIS A C 1
ATOM 637 O O . HIS A 1 81 ? -9.516 -11.5 -12.945 1 88.38 81 HIS A O 1
ATOM 643 N N . PHE A 1 82 ? -10.969 -13.242 -12.891 1 89.62 82 PHE A N 1
ATOM 644 C CA . PHE A 1 82 ? -11.984 -12.445 -12.211 1 89.62 82 PHE A CA 1
ATOM 645 C C . PHE A 1 82 ? -11.477 -11.977 -10.852 1 89.62 82 PHE A C 1
ATOM 647 O O . PHE A 1 82 ? -11.555 -10.789 -10.531 1 89.62 82 PHE A O 1
ATOM 654 N N . LEU A 1 83 ? -10.898 -12.828 -10.016 1 92.06 83 LEU A N 1
ATOM 655 C CA . LEU A 1 83 ? -10.43 -12.484 -8.68 1 92.06 83 LEU A CA 1
ATOM 656 C C . LEU A 1 83 ? -9.281 -11.492 -8.742 1 92.06 83 LEU A C 1
ATOM 658 O O . LEU A 1 83 ? -9.258 -10.508 -8 1 92.06 83 LEU A O 1
ATOM 662 N N . LEU A 1 84 ? -8.414 -11.695 -9.648 1 91.88 84 LEU A N 1
ATOM 663 C CA . LEU A 1 84 ? -7.285 -10.789 -9.781 1 91.88 84 LEU A CA 1
ATOM 664 C C . LEU A 1 84 ? -7.746 -9.414 -10.273 1 91.88 84 LEU A C 1
ATOM 666 O O . LEU A 1 84 ? -7.227 -8.391 -9.828 1 91.88 84 LEU A O 1
ATOM 670 N N . GLY A 1 85 ? -8.68 -9.438 -11.195 1 92.38 85 GLY A N 1
ATOM 671 C CA . GLY A 1 85 ? -9.25 -8.18 -11.656 1 92.38 85 GLY A CA 1
ATOM 672 C C . GLY A 1 85 ? -9.953 -7.406 -10.555 1 92.38 85 GLY A C 1
ATOM 673 O O . GLY A 1 85 ? -9.758 -6.195 -10.422 1 92.38 85 GLY A O 1
ATOM 674 N N . VAL A 1 86 ? -10.75 -8.094 -9.758 1 95.19 86 VAL A N 1
ATOM 675 C CA . VAL A 1 86 ? -11.453 -7.484 -8.641 1 95.19 86 VAL A CA 1
ATOM 676 C C . VAL A 1 86 ? -10.445 -6.953 -7.621 1 95.19 86 VAL A C 1
ATOM 678 O O . VAL A 1 86 ? -10.602 -5.844 -7.102 1 95.19 86 VAL A O 1
ATOM 681 N N . ALA A 1 87 ? -9.398 -7.711 -7.324 1 95.69 87 ALA A N 1
ATOM 682 C CA . ALA A 1 87 ? -8.352 -7.262 -6.414 1 95.69 87 ALA A CA 1
ATOM 683 C C . ALA A 1 87 ? -7.734 -5.953 -6.895 1 95.69 87 ALA A C 1
ATOM 685 O O . ALA A 1 87 ? -7.512 -5.035 -6.102 1 95.69 87 ALA A O 1
ATOM 686 N N . GLY A 1 88 ? -7.5 -5.84 -8.203 1 95.69 88 GLY A N 1
ATOM 687 C CA . GLY A 1 88 ? -6.949 -4.617 -8.766 1 95.69 88 GLY A CA 1
ATOM 688 C C . GLY A 1 88 ? -7.859 -3.416 -8.586 1 95.69 88 GLY A C 1
ATOM 689 O O . GLY A 1 88 ? -7.391 -2.32 -8.266 1 95.69 88 GLY A O 1
ATOM 690 N N . LEU A 1 89 ? -9.094 -3.664 -8.812 1 96.38 89 LEU A N 1
ATOM 691 C CA . LEU A 1 89 ? -10.055 -2.572 -8.672 1 96.38 89 LEU A CA 1
ATOM 692 C C . LEU A 1 89 ? -10.156 -2.113 -7.223 1 96.38 89 LEU A C 1
ATOM 694 O O . LEU A 1 89 ? -10.211 -0.912 -6.949 1 96.38 89 LEU A O 1
ATOM 698 N N . ILE A 1 90 ? -10.219 -3.018 -6.328 1 97.88 90 ILE A N 1
ATOM 699 C CA . ILE A 1 90 ? -10.258 -2.688 -4.91 1 97.88 90 ILE A CA 1
ATOM 700 C C . ILE A 1 90 ? -9.008 -1.897 -4.527 1 97.88 90 ILE A C 1
ATOM 702 O O . ILE A 1 90 ? -9.094 -0.885 -3.828 1 97.88 90 ILE A O 1
ATOM 706 N N . TRP A 1 91 ? -7.902 -2.354 -5.02 1 97.38 91 TRP A N 1
ATOM 707 C CA . TRP A 1 91 ? -6.645 -1.683 -4.715 1 97.38 91 TRP A CA 1
ATOM 708 C C . TRP A 1 91 ? -6.625 -0.271 -5.293 1 97.38 91 TRP A C 1
ATOM 710 O O . TRP A 1 91 ? -6.191 0.672 -4.629 1 97.38 91 TRP A O 1
ATOM 720 N N . LEU A 1 92 ? -7.121 -0.111 -6.453 1 97.31 92 LEU A N 1
ATOM 721 C CA . LEU A 1 92 ? -7.18 1.212 -7.066 1 97.31 92 LEU A CA 1
ATOM 722 C C . LEU A 1 92 ? -8.062 2.15 -6.25 1 97.31 92 LEU A C 1
ATOM 724 O O . LEU A 1 92 ? -7.727 3.326 -6.078 1 97.31 92 LEU A O 1
ATOM 728 N N . THR A 1 93 ? -9.148 1.651 -5.812 1 97.75 93 THR A N 1
ATOM 729 C CA . THR A 1 93 ? -10.008 2.438 -4.938 1 97.75 93 THR A CA 1
ATOM 730 C C . THR A 1 93 ? -9.266 2.832 -3.662 1 97.75 93 THR A C 1
ATOM 732 O O . THR A 1 93 ? -9.398 3.959 -3.182 1 97.75 93 THR A O 1
ATOM 735 N N . GLY A 1 94 ? -8.477 1.936 -3.123 1 98.31 94 GLY A N 1
ATOM 736 C CA . GLY A 1 94 ? -7.645 2.248 -1.974 1 98.31 94 GLY A CA 1
ATOM 737 C C . GLY A 1 94 ? -6.652 3.363 -2.244 1 98.31 94 GLY A C 1
ATOM 738 O O . GLY A 1 94 ? -6.43 4.223 -1.389 1 98.31 94 GLY A O 1
ATOM 739 N N . MET A 1 95 ? -6.098 3.406 -3.408 1 97.69 95 MET A N 1
ATOM 740 C CA . MET A 1 95 ? -5.164 4.465 -3.777 1 97.69 95 MET A CA 1
ATOM 741 C C . MET A 1 95 ? -5.871 5.816 -3.832 1 97.69 95 MET A C 1
ATOM 743 O O . MET A 1 95 ? -5.289 6.844 -3.475 1 97.69 95 MET A O 1
ATOM 747 N N . LEU A 1 96 ? -7.105 5.785 -4.289 1 98 96 LEU A N 1
ATOM 748 C CA . LEU A 1 96 ? -7.863 7.031 -4.293 1 98 96 LEU A CA 1
ATOM 749 C C . LEU A 1 96 ? -8.078 7.543 -2.873 1 98 96 LEU A C 1
ATOM 751 O O . LEU A 1 96 ? -8.023 8.75 -2.627 1 98 96 LEU A O 1
ATOM 755 N N . CYS A 1 97 ? -8.289 6.676 -1.975 1 98.12 97 CYS A N 1
ATOM 756 C CA . CYS A 1 97 ? -8.398 7.062 -0.572 1 98.12 97 CYS A CA 1
ATOM 757 C C . CYS A 1 97 ? -7.09 7.672 -0.077 1 98.12 97 CYS A C 1
ATOM 759 O O . CYS A 1 97 ? -7.098 8.633 0.696 1 98.12 97 CYS A O 1
ATOM 761 N N . LEU A 1 98 ? -6.016 7.152 -0.532 1 98.06 98 LEU A N 1
ATOM 762 C CA . LEU A 1 98 ? -4.727 7.719 -0.16 1 98.06 98 LEU A CA 1
ATOM 763 C C . LEU A 1 98 ? -4.578 9.133 -0.709 1 98.06 98 LEU A C 1
ATOM 765 O O . LEU A 1 98 ? -4.156 10.047 0.011 1 98.06 98 LEU A O 1
ATOM 769 N N . ILE A 1 99 ? -4.965 9.32 -1.927 1 98 99 ILE A N 1
ATOM 770 C CA . ILE A 1 99 ? -4.863 10.633 -2.551 1 98 99 ILE A CA 1
ATOM 771 C C . ILE A 1 99 ? -5.742 11.633 -1.801 1 98 99 ILE A C 1
ATOM 773 O O . ILE A 1 99 ? -5.328 12.766 -1.549 1 98 99 ILE A O 1
ATOM 777 N N . LEU A 1 100 ? -6.879 11.203 -1.42 1 97.25 100 LEU A N 1
ATOM 778 C CA . LEU A 1 100 ? -7.766 12.07 -0.652 1 97.25 100 LEU A CA 1
ATOM 779 C C . LEU A 1 100 ? -7.156 12.414 0.703 1 97.25 100 LEU A C 1
ATOM 781 O O . LEU A 1 100 ? -7.254 13.547 1.164 1 97.25 100 LEU A O 1
ATOM 785 N N . SER A 1 101 ? -6.562 11.438 1.308 1 97.25 101 SER A N 1
ATOM 786 C CA . SER A 1 101 ? -5.879 11.672 2.576 1 97.25 101 SER A CA 1
ATOM 787 C C . SER A 1 101 ? -4.809 12.75 2.438 1 97.25 101 SER A C 1
ATOM 789 O O . SER A 1 101 ? -4.746 13.68 3.244 1 97.25 101 SER A O 1
ATOM 791 N N . ILE A 1 102 ? -4.102 12.688 1.423 1 95.69 102 ILE A N 1
ATOM 792 C CA . ILE A 1 102 ? -3.006 13.625 1.189 1 95.69 102 ILE A CA 1
ATOM 793 C C . ILE A 1 102 ? -3.568 15.016 0.906 1 95.69 102 ILE A C 1
ATOM 795 O O . ILE A 1 102 ? -3.053 16.016 1.41 1 95.69 102 ILE A O 1
ATOM 799 N N . GLN A 1 103 ? -4.605 15.07 0.119 1 94.75 103 GLN A N 1
ATOM 800 C CA . GLN A 1 103 ? -5.238 16.344 -0.188 1 94.75 103 GLN A CA 1
ATOM 801 C C . GLN A 1 103 ? -5.738 17.031 1.081 1 94.75 103 GLN A C 1
ATOM 803 O O . GLN A 1 103 ? -5.562 18.234 1.252 1 94.75 103 GLN A O 1
ATOM 808 N N . LEU A 1 104 ? -6.27 16.328 1.938 1 93.94 104 LEU A N 1
ATOM 809 C CA . LEU A 1 104 ? -6.797 16.891 3.18 1 93.94 104 LEU A CA 1
ATOM 810 C C . LEU A 1 104 ? -5.668 17.344 4.094 1 93.94 104 LEU A C 1
ATOM 812 O O . LEU A 1 104 ? -5.789 18.359 4.773 1 93.94 104 LEU A O 1
ATOM 816 N N . LEU A 1 105 ? -4.629 16.641 4.125 1 90.56 105 LEU A N 1
ATOM 817 C CA . LEU A 1 105 ? -3.463 17.047 4.906 1 90.56 105 LEU A CA 1
ATOM 818 C C . LEU A 1 105 ? -2.875 18.344 4.375 1 90.56 105 LEU A C 1
ATOM 820 O O . LEU A 1 105 ? -2.566 19.25 5.152 1 90.56 105 LEU A O 1
ATOM 824 N N . LYS A 1 106 ? -2.781 18.375 3.141 1 88.19 106 LYS A N 1
ATOM 825 C CA . LYS A 1 106 ? -2.26 19.562 2.482 1 88.19 106 LYS A CA 1
ATOM 826 C C . LYS A 1 106 ? -3.111 20.797 2.811 1 88.19 106 LYS A C 1
ATOM 828 O O . LYS A 1 106 ? -2.58 21.859 3.113 1 88.19 106 LYS A O 1
ATOM 833 N N . ASP A 1 107 ? -4.367 20.656 2.775 1 87.75 107 ASP A N 1
ATOM 834 C CA . ASP A 1 107 ? -5.297 21.766 2.994 1 87.75 107 ASP A CA 1
ATOM 835 C C . ASP A 1 107 ? -5.223 22.266 4.434 1 87.75 107 ASP A C 1
ATOM 837 O O . ASP A 1 107 ? -5.457 23.438 4.699 1 87.75 107 ASP A O 1
ATOM 841 N N . GLN A 1 108 ? -4.945 21.406 5.332 1 80.56 108 GLN A N 1
ATOM 842 C CA . GLN A 1 108 ? -4.805 21.812 6.727 1 80.56 108 GLN A CA 1
ATOM 843 C C . GLN A 1 108 ? -3.594 22.719 6.91 1 80.56 108 GLN A C 1
ATOM 845 O O . GLN A 1 108 ? -3.602 23.609 7.773 1 80.56 108 GLN A O 1
ATOM 850 N N . PHE A 1 109 ? -2.656 22.594 6.117 1 72.94 109 PHE A N 1
ATOM 851 C CA . PHE A 1 109 ? -1.446 23.391 6.273 1 72.94 109 PHE A CA 1
ATOM 852 C C . PHE A 1 109 ? -1.481 24.609 5.359 1 72.94 109 PHE A C 1
ATOM 854 O O . PHE A 1 109 ? -0.797 25.609 5.617 1 72.94 109 PHE A O 1
ATOM 861 N N . ARG A 1 110 ? -2.15 24.578 4.352 1 63.19 110 ARG A N 1
ATOM 862 C CA . ARG A 1 110 ? -2.342 25.797 3.574 1 63.19 110 ARG A CA 1
ATOM 863 C C . ARG A 1 110 ? -3.193 26.797 4.34 1 63.19 110 ARG A C 1
ATOM 865 O O . ARG A 1 110 ? -2.979 28.016 4.234 1 63.19 110 ARG A O 1
ATOM 872 N N . ALA A 1 111 ? -4.16 26.562 4.988 1 51.31 111 ALA A N 1
ATOM 873 C CA . ALA A 1 111 ? -5.004 27.516 5.699 1 51.31 111 ALA A CA 1
ATOM 874 C C . ALA A 1 111 ? -4.207 28.281 6.758 1 51.31 111 ALA A C 1
ATOM 876 O O . ALA A 1 111 ? -4.734 29.172 7.418 1 51.31 111 ALA A O 1
ATOM 877 N N . LYS A 1 112 ? -3.223 27.953 7.359 1 48.81 112 LYS A N 1
ATOM 878 C CA . LYS A 1 112 ? -2.684 28.922 8.305 1 48.81 112 LYS A CA 1
ATOM 879 C C . LYS A 1 112 ? -2.17 30.156 7.578 1 48.81 112 LYS A C 1
ATOM 881 O O . LYS A 1 112 ? -1.188 30.094 6.836 1 48.81 112 LYS A O 1
ATOM 886 N N . ASN A 1 113 ? -2.93 31.172 7.164 1 41.84 113 ASN A N 1
ATOM 887 C CA . ASN A 1 113 ? -3.07 32.531 7.641 1 41.84 113 ASN A CA 1
ATOM 888 C C . ASN A 1 113 ? -2.59 32.688 9.086 1 41.84 113 ASN A C 1
ATOM 890 O O . ASN A 1 113 ? -3.398 32.719 10.008 1 41.84 113 ASN A O 1
ATOM 894 N N . TYR A 1 114 ? -1.839 31.859 9.648 1 38.88 114 TYR A N 1
ATOM 895 C CA . TYR A 1 114 ? -1.191 32.094 10.93 1 38.88 114 TYR A CA 1
ATOM 896 C C . TYR A 1 114 ? -0.413 33.406 10.93 1 38.88 114 TYR A C 1
ATOM 898 O O . TYR A 1 114 ? 0.65 33.5 10.312 1 38.88 114 TYR A O 1
ATOM 906 N N . THR A 1 115 ? -1.093 34.406 10.727 1 39.47 115 THR A N 1
ATOM 907 C CA . THR A 1 115 ? -0.497 35.688 11.039 1 39.47 115 THR A CA 1
ATOM 908 C C . THR A 1 115 ? 0.333 35.62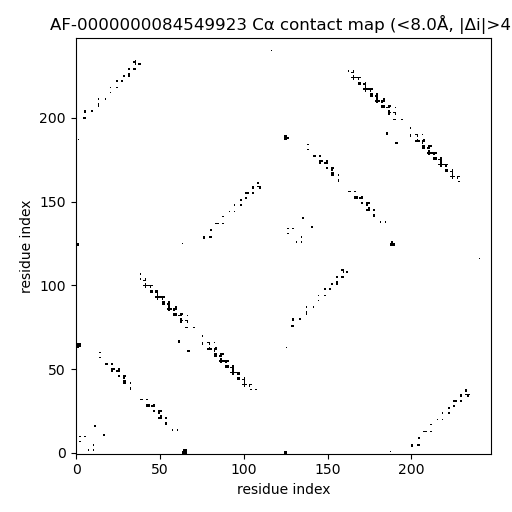5 12.32 1 39.47 115 THR A C 1
ATOM 910 O O . THR A 1 115 ? -0.178 35.219 13.375 1 39.47 115 THR A O 1
ATOM 913 N N . PRO A 1 116 ? 1.537 35.438 12.25 1 39.91 116 PRO A N 1
ATOM 914 C CA . PRO A 1 116 ? 2.357 35.531 13.461 1 39.91 116 PRO A CA 1
ATOM 915 C C . PRO A 1 116 ? 1.91 36.688 14.375 1 39.91 116 PRO A C 1
ATOM 917 O O . PRO A 1 116 ? 1.516 37.75 13.891 1 39.91 116 PRO A O 1
ATOM 920 N N . ILE A 1 117 ? 1.379 36.469 15.57 1 38.78 117 ILE A N 1
ATOM 921 C CA . ILE A 1 117 ? 1.161 37.531 16.531 1 38.78 117 ILE A CA 1
ATOM 922 C C . ILE A 1 117 ? 2.391 38.438 16.578 1 38.78 117 ILE A C 1
ATOM 924 O O . ILE A 1 117 ? 3.477 38 16.969 1 38.78 117 ILE A O 1
ATOM 928 N N . GLN A 1 118 ? 2.625 39.219 15.625 1 36.72 118 GLN A N 1
ATOM 929 C CA . GLN A 1 118 ? 3.57 40.312 15.852 1 36.72 118 GLN A CA 1
ATOM 930 C C . GLN A 1 118 ? 3.418 40.906 17.266 1 36.72 118 GLN A C 1
ATOM 932 O O . GLN A 1 118 ? 2.346 41.375 17.625 1 36.72 118 GLN A O 1
ATOM 937 N N . SER A 1 119 ? 3.967 40.219 18.297 1 38.75 119 SER A N 1
ATOM 938 C CA . SER A 1 119 ? 4.113 40.906 19.578 1 38.75 119 SER A CA 1
ATOM 939 C C . SER A 1 119 ? 4.348 42.406 19.391 1 38.75 119 SER A C 1
ATOM 941 O O . SER A 1 119 ? 5.328 42.812 18.766 1 38.75 119 SER A O 1
ATOM 943 N N . ASP A 1 120 ? 3.361 43.188 19.078 1 40.5 120 ASP A N 1
ATOM 944 C CA . ASP A 1 120 ? 3.467 44.625 19.266 1 40.5 120 ASP A CA 1
ATOM 945 C C . ASP A 1 120 ? 4.203 44.969 20.562 1 40.5 120 ASP A C 1
ATOM 947 O O . ASP A 1 120 ? 3.643 44.844 21.641 1 40.5 120 ASP A O 1
ATOM 951 N N . LYS A 1 121 ? 5.398 44.469 20.828 1 46.03 121 LYS A N 1
ATOM 952 C CA . LYS A 1 121 ? 6.168 45.156 21.844 1 46.03 121 LYS A CA 1
ATOM 953 C C . LYS A 1 121 ? 6.004 46.688 21.703 1 46.03 121 LYS A C 1
ATOM 955 O O . LYS A 1 121 ? 6.457 47.25 20.719 1 46.03 121 LYS A O 1
ATOM 960 N N . LYS A 1 122 ? 4.84 47.219 22.109 1 43.84 122 LYS A N 1
ATOM 961 C CA . LYS A 1 122 ? 4.816 48.625 22.547 1 43.84 122 LYS A CA 1
ATOM 962 C C . LYS A 1 122 ? 6.039 48.938 23.391 1 43.84 122 LYS A C 1
ATOM 964 O O . LYS A 1 122 ? 6.242 48.375 24.453 1 43.84 122 LYS A O 1
ATOM 969 N N . GLU A 1 123 ? 7.141 49.219 22.781 1 38.47 123 GLU A N 1
ATOM 970 C CA . GLU A 1 123 ? 8.07 50.156 23.453 1 38.47 123 GLU A CA 1
ATOM 971 C C . GLU A 1 123 ? 7.328 51.312 24.078 1 38.47 123 GLU A C 1
ATOM 973 O O . GLU A 1 123 ? 6.781 52.156 23.359 1 38.47 123 GLU A O 1
ATOM 978 N N . GLY A 1 124 ? 6.281 51.125 24.891 1 29.09 124 GLY A N 1
ATOM 979 C CA . GLY A 1 124 ? 6.129 52.188 25.875 1 29.09 124 GLY A CA 1
ATOM 980 C C . GLY A 1 124 ? 7.23 52.188 26.922 1 29.09 124 GLY A C 1
ATOM 981 O O . GLY A 1 124 ? 7.938 51.188 27.078 1 29.09 124 GLY A O 1
ATOM 982 N N . MET B 1 1 ? 4.156 -20.438 -13.727 1 65.69 1 MET B N 1
ATOM 983 C CA . MET B 1 1 ? 3.014 -20.641 -12.844 1 65.69 1 MET B CA 1
ATOM 984 C C . MET B 1 1 ? 1.879 -19.688 -13.203 1 65.69 1 MET B C 1
ATOM 986 O O . MET B 1 1 ? 1.01 -20.016 -14.008 1 65.69 1 MET B O 1
ATOM 990 N N . LEU B 1 2 ? 1.761 -18.469 -12.836 1 65.69 2 LEU B N 1
ATOM 991 C CA . LEU B 1 2 ? 0.714 -17.5 -13.164 1 65.69 2 LEU B CA 1
ATOM 992 C C . LEU B 1 2 ? 0.67 -17.219 -14.656 1 65.69 2 LEU B C 1
ATOM 994 O O . LEU B 1 2 ? -0.41 -17.094 -15.242 1 65.69 2 LEU B O 1
ATOM 998 N N . THR B 1 3 ? 1.812 -17.312 -15.289 1 66.19 3 THR B N 1
ATOM 999 C CA . THR B 1 3 ? 1.923 -16.969 -16.703 1 66.19 3 THR B CA 1
ATOM 1000 C C . THR B 1 3 ? 1.351 -18.094 -17.578 1 66.19 3 THR B C 1
ATOM 1002 O O . THR B 1 3 ? 0.973 -17.844 -18.719 1 66.19 3 THR B O 1
ATOM 1005 N N . GLU B 1 4 ? 1.184 -19.203 -17 1 68.88 4 GLU B N 1
ATOM 1006 C CA . GLU B 1 4 ? 0.664 -20.312 -17.781 1 68.88 4 GLU B CA 1
ATOM 1007 C C . GLU B 1 4 ? -0.861 -20.344 -17.766 1 68.88 4 GLU B C 1
ATOM 1009 O O . GLU B 1 4 ? -1.493 -20.875 -18.672 1 68.88 4 GLU B O 1
ATOM 1014 N N . GLU B 1 5 ? -1.455 -19.703 -16.781 1 68.19 5 GLU B N 1
ATOM 1015 C CA . GLU B 1 5 ? -2.898 -19.812 -16.594 1 68.19 5 GLU B CA 1
ATOM 1016 C C . GLU B 1 5 ? -3.613 -18.547 -17.078 1 68.19 5 GLU B C 1
ATOM 1018 O O . GLU B 1 5 ? -4.805 -18.594 -17.406 1 68.19 5 GLU B O 1
ATOM 1023 N N . LEU B 1 6 ? -2.807 -17.516 -17.234 1 77.88 6 LEU B N 1
ATOM 1024 C CA . LEU B 1 6 ? -3.461 -16.25 -17.531 1 77.88 6 LEU B CA 1
ATOM 1025 C C . LEU B 1 6 ? -3.041 -15.727 -18.906 1 77.88 6 LEU B C 1
ATOM 1027 O O . LEU B 1 6 ? -1.933 -16 -19.375 1 77.88 6 LEU B O 1
ATOM 1031 N N . ASN B 1 7 ? -4.035 -15.086 -19.547 1 83.69 7 ASN B N 1
ATOM 1032 C CA . ASN B 1 7 ? -3.719 -14.461 -20.828 1 83.69 7 ASN B CA 1
ATOM 1033 C C . ASN B 1 7 ? -2.707 -13.328 -20.672 1 83.69 7 ASN B C 1
ATOM 1035 O O . ASN B 1 7 ? -2.689 -12.648 -19.641 1 83.69 7 ASN B O 1
ATOM 1039 N N . SER B 1 8 ? -1.849 -13.141 -21.672 1 83.94 8 SER B N 1
ATOM 1040 C CA . SER B 1 8 ? -0.729 -12.203 -21.625 1 83.94 8 SER B CA 1
ATOM 1041 C C . SER B 1 8 ? -1.211 -10.773 -21.438 1 83.94 8 SER B C 1
ATOM 1043 O O . SER B 1 8 ? -0.582 -9.992 -20.719 1 83.94 8 SER B O 1
ATOM 1045 N N . THR B 1 9 ? -2.33 -10.469 -22.062 1 84.94 9 THR B N 1
ATOM 1046 C CA . THR B 1 9 ? -2.879 -9.125 -21.922 1 84.94 9 THR B CA 1
ATOM 1047 C C . THR B 1 9 ? -3.289 -8.852 -20.484 1 84.94 9 THR B C 1
ATOM 1049 O O . THR B 1 9 ? -2.982 -7.789 -19.938 1 84.94 9 THR B O 1
ATOM 1052 N N . PHE B 1 10 ? -3.949 -9.758 -19.938 1 86.75 10 PHE B N 1
ATOM 1053 C CA . PHE B 1 10 ? -4.406 -9.609 -18.562 1 86.75 10 PHE B CA 1
ATOM 1054 C C . PHE B 1 10 ? -3.221 -9.461 -17.609 1 86.75 10 PHE B C 1
ATOM 1056 O O . PHE B 1 10 ? -3.234 -8.602 -16.719 1 86.75 10 PHE B O 1
ATOM 1063 N N . LEU B 1 11 ? -2.217 -10.195 -17.797 1 83.56 11 LEU B N 1
ATOM 1064 C CA . LEU B 1 11 ? -1.021 -10.141 -16.969 1 83.56 11 LEU B CA 1
ATOM 1065 C C . LEU B 1 11 ? -0.333 -8.781 -17.094 1 83.56 11 LEU B C 1
ATOM 1067 O O . LEU B 1 11 ? 0.128 -8.211 -16.109 1 83.56 11 LEU B O 1
ATOM 1071 N N . LEU B 1 12 ? -0.274 -8.305 -18.281 1 84.81 12 LEU B N 1
ATOM 1072 C CA . LEU B 1 12 ? 0.316 -6.992 -18.531 1 84.81 12 LEU B CA 1
ATOM 1073 C C . LEU B 1 12 ? -0.44 -5.902 -17.781 1 84.81 12 LEU B C 1
ATOM 1075 O O . LEU B 1 12 ? 0.174 -5.023 -17.172 1 84.81 12 LEU B O 1
ATOM 1079 N N . ILE B 1 13 ? -1.7 -5.957 -17.703 1 87.88 13 ILE B N 1
ATOM 1080 C CA . ILE B 1 13 ? -2.541 -4.945 -17.062 1 87.88 13 ILE B CA 1
ATOM 1081 C C . ILE B 1 13 ? -2.334 -4.98 -15.555 1 87.88 13 ILE B C 1
ATOM 1083 O O . ILE B 1 13 ? -2.182 -3.936 -14.914 1 87.88 13 ILE B O 1
ATOM 1087 N N . ILE B 1 14 ? -2.277 -6.098 -15.055 1 87.19 14 ILE B N 1
ATOM 1088 C CA . ILE B 1 14 ? -2.164 -6.188 -13.602 1 87.19 14 ILE B CA 1
ATOM 1089 C C . ILE B 1 14 ? -0.764 -5.758 -13.172 1 87.19 14 ILE B C 1
ATOM 1091 O O . ILE B 1 14 ? -0.604 -5.082 -12.148 1 87.19 14 ILE B O 1
ATOM 1095 N N . GLU B 1 15 ? 0.212 -6.133 -13.906 1 84.69 15 GLU B N 1
ATOM 1096 C CA . GLU B 1 15 ? 1.596 -5.801 -13.578 1 84.69 15 GLU B CA 1
ATOM 1097 C C . GLU B 1 15 ? 1.851 -4.305 -13.727 1 84.69 15 GLU B C 1
ATOM 1099 O O . GLU B 1 15 ? 2.322 -3.654 -12.789 1 84.69 15 GLU B O 1
ATOM 1104 N N . TRP B 1 16 ? 1.445 -3.791 -14.82 1 89.81 16 TRP B N 1
ATOM 1105 C CA . TRP B 1 16 ? 1.82 -2.412 -15.109 1 89.81 16 TRP B CA 1
ATOM 1106 C C . TRP B 1 16 ? 0.783 -1.438 -14.562 1 89.81 16 TRP B C 1
ATOM 1108 O O . TRP B 1 16 ? 1.101 -0.281 -14.273 1 89.81 16 TRP B O 1
ATOM 1118 N N . GLY B 1 17 ? -0.438 -1.944 -14.445 1 92.56 17 GLY B N 1
ATOM 1119 C CA . GLY B 1 17 ? -1.441 -1.104 -13.812 1 92.56 17 GLY B CA 1
ATOM 1120 C C . GLY B 1 17 ? -1.068 -0.691 -12.406 1 92.56 17 GLY B C 1
ATOM 1121 O O . GLY B 1 17 ? -1.241 0.469 -12.023 1 92.56 17 GLY B O 1
ATOM 1122 N N . PHE B 1 18 ? -0.543 -1.558 -11.727 1 94 18 PHE B N 1
ATOM 1123 C CA . PHE B 1 18 ? -0.074 -1.288 -10.367 1 94 18 PHE B CA 1
ATOM 1124 C C . PHE B 1 18 ? 1.056 -0.265 -10.383 1 94 18 PHE B C 1
ATOM 1126 O O . PHE B 1 18 ? 1.013 0.723 -9.648 1 94 18 PHE B O 1
ATOM 1133 N N . VAL B 1 19 ? 2 -0.414 -11.234 1 94.69 19 VAL B N 1
ATOM 1134 C CA . VAL B 1 19 ? 3.189 0.429 -11.305 1 94.69 19 VAL B CA 1
ATOM 1135 C C . VAL B 1 19 ? 2.795 1.849 -11.703 1 94.69 19 VAL B C 1
ATOM 1137 O O . VAL B 1 19 ? 3.211 2.818 -11.07 1 94.69 19 VAL B O 1
ATOM 1140 N N . VAL B 1 20 ? 1.939 1.916 -12.641 1 95.44 20 VAL B N 1
ATOM 1141 C CA . VAL B 1 20 ? 1.507 3.221 -13.125 1 95.44 20 VAL B CA 1
ATOM 1142 C C . VAL B 1 20 ? 0.754 3.963 -12.023 1 95.44 20 VAL B C 1
ATOM 1144 O O . VAL B 1 20 ? 0.991 5.152 -11.789 1 95.44 20 VAL B O 1
ATOM 1147 N N . ALA B 1 21 ? -0.121 3.26 -11.352 1 96.5 21 ALA B N 1
ATOM 1148 C CA . ALA B 1 21 ? -0.901 3.889 -10.289 1 96.5 21 ALA B CA 1
ATOM 1149 C C . ALA B 1 21 ? 0.002 4.371 -9.156 1 96.5 21 ALA B C 1
ATOM 1151 O O . ALA B 1 21 ? -0.19 5.469 -8.625 1 96.5 21 ALA B O 1
ATOM 1152 N N . VAL B 1 22 ? 1.008 3.625 -8.82 1 97.38 22 VAL B N 1
ATOM 1153 C CA . VAL B 1 22 ? 1.909 3.998 -7.734 1 97.38 22 VAL B CA 1
ATOM 1154 C C . VAL B 1 22 ? 2.76 5.195 -8.156 1 97.38 22 VAL B C 1
ATOM 1156 O O . VAL B 1 22 ? 2.955 6.129 -7.379 1 97.38 22 VAL B O 1
ATOM 1159 N N . ILE B 1 23 ? 3.242 5.219 -9.414 1 97.31 23 ILE B N 1
ATOM 1160 C CA . ILE B 1 23 ? 4.043 6.332 -9.914 1 97.31 23 ILE B CA 1
ATOM 1161 C C . ILE B 1 23 ? 3.209 7.609 -9.898 1 97.31 23 ILE B C 1
ATOM 1163 O O . ILE B 1 23 ? 3.695 8.672 -9.5 1 97.31 23 ILE B O 1
ATOM 1167 N N . ALA B 1 24 ? 1.96 7.512 -10.281 1 97.56 24 ALA B N 1
ATOM 1168 C CA . ALA B 1 24 ? 1.072 8.672 -10.242 1 97.56 24 ALA B CA 1
ATOM 1169 C C . ALA B 1 24 ? 0.903 9.18 -8.812 1 97.56 24 ALA B C 1
ATOM 1171 O O . ALA B 1 24 ? 0.932 10.391 -8.57 1 97.56 24 ALA B O 1
ATOM 1172 N N . ALA B 1 25 ? 0.742 8.297 -7.883 1 97.62 25 ALA B N 1
ATOM 1173 C CA . ALA B 1 25 ? 0.604 8.688 -6.48 1 97.62 25 ALA B CA 1
ATOM 1174 C C . ALA B 1 25 ? 1.882 9.344 -5.965 1 97.62 25 ALA B C 1
ATOM 1176 O O . ALA B 1 25 ? 1.826 10.32 -5.219 1 97.62 25 ALA B O 1
ATOM 1177 N N . ILE B 1 26 ? 3.023 8.836 -6.387 1 97.94 26 ILE B N 1
ATOM 1178 C CA . ILE B 1 26 ? 4.293 9.414 -5.973 1 97.94 26 ILE B CA 1
ATOM 1179 C C . ILE B 1 26 ? 4.418 10.836 -6.52 1 97.94 26 ILE B C 1
ATOM 1181 O O . ILE B 1 26 ? 4.797 11.758 -5.793 1 97.94 26 ILE B O 1
ATOM 1185 N N . ILE B 1 27 ? 4.086 11.008 -7.73 1 97.62 27 ILE B N 1
ATOM 1186 C CA . ILE B 1 27 ? 4.125 12.336 -8.336 1 97.62 27 ILE B CA 1
ATOM 1187 C C . ILE B 1 27 ? 3.195 13.273 -7.578 1 97.62 27 ILE B C 1
ATOM 1189 O O . ILE B 1 27 ? 3.562 14.414 -7.285 1 97.62 27 ILE B O 1
ATOM 1193 N N . PHE B 1 28 ? 2.039 12.812 -7.258 1 96.94 28 PHE B N 1
ATOM 1194 C CA . PHE B 1 28 ? 1.083 13.617 -6.512 1 96.94 28 PHE B CA 1
ATOM 1195 C C . PHE B 1 28 ? 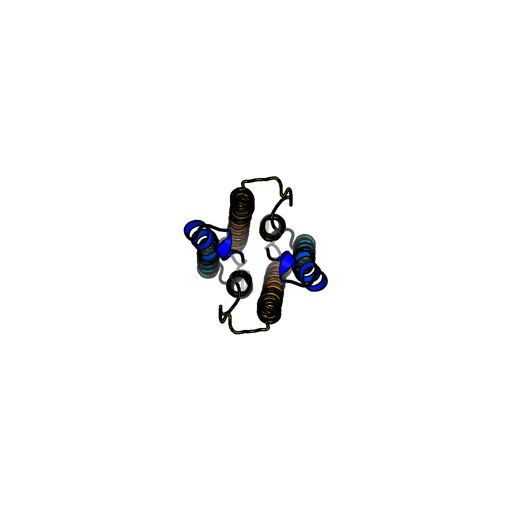1.646 13.992 -5.145 1 96.94 28 PHE B C 1
ATOM 1197 O O . PHE B 1 28 ? 1.518 15.141 -4.715 1 96.94 28 PHE B O 1
ATOM 1204 N N . VAL B 1 29 ? 2.254 13.109 -4.473 1 96.44 29 VAL B N 1
ATOM 1205 C CA . VAL B 1 29 ? 2.848 13.375 -3.164 1 96.44 29 VAL B CA 1
ATOM 1206 C C . VAL B 1 29 ? 3.941 14.43 -3.293 1 96.44 29 VAL B C 1
ATOM 1208 O O . VAL B 1 29 ? 3.986 15.383 -2.516 1 96.44 29 VAL B O 1
ATOM 1211 N N . LEU B 1 30 ? 4.766 14.289 -4.293 1 96.12 30 LEU B N 1
ATOM 1212 C CA . LEU B 1 30 ? 5.867 15.227 -4.484 1 96.12 30 LEU B CA 1
ATOM 1213 C C . LEU B 1 30 ? 5.344 16.609 -4.871 1 96.12 30 LEU B C 1
ATOM 1215 O O . LEU B 1 30 ? 5.875 17.625 -4.418 1 96.12 30 LEU B O 1
ATOM 1219 N N . TYR B 1 31 ? 4.336 16.609 -5.652 1 95.19 31 TYR B N 1
ATOM 1220 C CA . TYR B 1 31 ? 3.697 17.875 -5.988 1 95.19 31 TYR B CA 1
ATOM 1221 C C . TYR B 1 31 ? 3.094 18.531 -4.754 1 95.19 31 TYR B C 1
ATOM 1223 O O . TYR B 1 31 ? 3.141 19.75 -4.605 1 95.19 31 TYR B O 1
ATOM 1231 N N . SER B 1 32 ? 2.584 17.781 -3.896 1 93.19 32 SER B N 1
ATOM 1232 C CA . SER B 1 32 ? 1.954 18.281 -2.678 1 93.19 32 SER B CA 1
ATOM 1233 C C . SER B 1 32 ? 2.977 18.938 -1.756 1 93.19 32 SER B C 1
ATOM 1235 O O . SER B 1 32 ? 2.635 19.828 -0.98 1 93.19 32 SER B O 1
ATOM 1237 N N . ILE B 1 33 ? 4.227 18.547 -1.857 1 92.19 33 ILE B N 1
ATOM 1238 C CA . ILE B 1 33 ? 5.289 19.156 -1.056 1 92.19 33 ILE B CA 1
ATOM 1239 C C . ILE B 1 33 ? 5.445 20.625 -1.422 1 92.19 33 ILE B C 1
ATOM 1241 O O . ILE B 1 33 ? 5.68 21.469 -0.551 1 92.19 33 ILE B O 1
ATOM 1245 N N . ARG B 1 34 ? 5.266 20.953 -2.637 1 91.44 34 ARG B N 1
ATOM 1246 C CA . ARG B 1 34 ? 5.375 22.344 -3.082 1 91.44 34 ARG B CA 1
ATOM 1247 C C . ARG B 1 34 ? 4.289 23.203 -2.453 1 91.44 34 ARG B C 1
ATOM 1249 O O . ARG B 1 34 ? 4.508 24.391 -2.182 1 91.44 34 ARG B O 1
ATOM 1256 N N . ARG B 1 35 ? 3.246 22.609 -2.166 1 89.56 35 ARG B N 1
ATOM 1257 C CA . ARG B 1 35 ? 2.105 23.344 -1.64 1 89.56 35 ARG B CA 1
ATOM 1258 C C . ARG B 1 35 ? 2.107 23.344 -0.115 1 89.56 35 ARG B C 1
ATOM 1260 O O . ARG B 1 35 ? 1.489 24.219 0.513 1 89.56 35 ARG B O 1
ATOM 1267 N N . ALA B 1 36 ? 2.771 22.391 0.477 1 88.94 36 ALA B N 1
ATOM 1268 C CA . ALA B 1 36 ? 2.869 22.281 1.93 1 88.94 36 ALA B CA 1
ATOM 1269 C C . ALA B 1 36 ? 4.289 21.922 2.355 1 88.94 36 ALA B C 1
ATOM 1271 O O . ALA B 1 36 ? 4.539 20.812 2.842 1 88.94 36 ALA B O 1
ATOM 1272 N N . PRO B 1 37 ? 5.168 22.844 2.268 1 89.81 37 PRO B N 1
ATOM 1273 C CA . PRO B 1 37 ? 6.586 22.562 2.521 1 89.81 37 PRO B CA 1
ATOM 1274 C C . PRO B 1 37 ? 6.859 22.172 3.971 1 89.81 37 PRO B C 1
ATOM 1276 O O . PRO B 1 37 ? 7.844 21.484 4.25 1 89.81 37 PRO B O 1
ATOM 1279 N N . ARG B 1 38 ? 6.039 22.547 4.953 1 86.94 38 ARG B N 1
ATOM 1280 C CA . ARG B 1 38 ? 6.207 22.188 6.359 1 86.94 38 ARG B CA 1
ATOM 1281 C C . ARG B 1 38 ? 6.105 20.688 6.555 1 86.94 38 ARG B C 1
ATOM 1283 O O . ARG B 1 38 ? 6.625 20.141 7.531 1 86.94 38 ARG B O 1
ATOM 1290 N N . MET B 1 39 ? 5.465 20.047 5.582 1 90.19 39 MET B N 1
ATOM 1291 C CA . MET B 1 39 ? 5.242 18.609 5.684 1 90.19 39 MET B CA 1
ATOM 1292 C C . MET B 1 39 ? 6.215 17.844 4.793 1 90.19 39 MET B C 1
ATOM 1294 O O . MET B 1 39 ? 6.031 16.641 4.551 1 90.19 39 MET B O 1
ATOM 1298 N N . LYS B 1 40 ? 7.215 18.5 4.293 1 93.88 40 LYS B N 1
ATOM 1299 C CA . LYS B 1 40 ? 8.117 17.922 3.297 1 93.88 40 LYS B CA 1
ATOM 1300 C C . LYS B 1 40 ? 8.664 16.578 3.752 1 93.88 40 LYS B C 1
ATOM 1302 O O . LYS B 1 40 ? 8.57 15.586 3.021 1 93.88 40 LYS B O 1
ATOM 1307 N N . THR B 1 41 ? 9.172 16.5 4.973 1 95.75 41 THR B N 1
ATOM 1308 C CA . THR B 1 41 ? 9.812 15.289 5.457 1 95.75 41 THR B CA 1
ATOM 1309 C C . THR B 1 41 ? 8.797 14.148 5.555 1 95.75 41 THR B C 1
ATOM 1311 O O . THR B 1 41 ? 9.086 13.016 5.168 1 95.75 41 THR B O 1
ATOM 1314 N N . ALA B 1 42 ? 7.59 14.461 6.086 1 95.81 42 ALA B N 1
ATOM 1315 C CA . ALA B 1 42 ? 6.543 13.445 6.191 1 95.81 42 ALA B CA 1
ATOM 1316 C C . ALA B 1 42 ? 6.141 12.922 4.816 1 95.81 42 ALA B C 1
ATOM 1318 O O . ALA B 1 42 ? 5.996 11.719 4.617 1 95.81 42 ALA B O 1
ATOM 1319 N N . PHE B 1 43 ? 6.02 13.773 3.869 1 96.5 43 PHE B N 1
ATOM 1320 C CA . PHE B 1 43 ? 5.621 13.398 2.52 1 96.5 43 PHE B CA 1
ATOM 1321 C C . PHE B 1 43 ? 6.73 12.617 1.823 1 96.5 43 PHE B C 1
ATOM 1323 O O . PHE B 1 43 ? 6.461 11.719 1.026 1 96.5 43 PHE B O 1
ATOM 1330 N N . LEU B 1 44 ? 7.961 12.922 2.131 1 97.56 44 LEU B N 1
ATOM 1331 C CA . LEU B 1 44 ? 9.07 12.172 1.562 1 97.56 44 LEU B CA 1
ATOM 1332 C C . LEU B 1 44 ? 9.086 10.734 2.082 1 97.56 44 LEU B C 1
ATOM 1334 O O . LEU B 1 44 ? 9.359 9.797 1.329 1 97.56 44 LEU B O 1
ATOM 1338 N N . TRP B 1 45 ? 8.781 10.57 3.297 1 97.75 45 TRP B N 1
ATOM 1339 C CA . TRP B 1 45 ? 8.688 9.227 3.854 1 97.75 45 TRP B CA 1
ATOM 1340 C C . TRP B 1 45 ? 7.496 8.477 3.27 1 97.75 45 TRP B C 1
ATOM 1342 O O . TRP B 1 45 ? 7.555 7.262 3.072 1 97.75 45 TRP B O 1
ATOM 1352 N N . LEU B 1 46 ? 6.418 9.203 3.045 1 98.31 46 LEU B N 1
ATOM 1353 C CA . LEU B 1 46 ? 5.27 8.602 2.371 1 98.31 46 LEU B CA 1
ATOM 1354 C C . LEU B 1 46 ? 5.637 8.172 0.953 1 98.31 46 LEU B C 1
ATOM 1356 O O . LEU B 1 46 ? 5.262 7.082 0.513 1 98.31 46 LEU B O 1
ATOM 1360 N N . ALA B 1 47 ? 6.398 8.992 0.212 1 98.12 47 ALA B N 1
ATOM 1361 C CA . ALA B 1 47 ? 6.875 8.648 -1.124 1 98.12 47 ALA B CA 1
ATOM 1362 C C . ALA B 1 47 ? 7.793 7.426 -1.081 1 98.12 47 ALA B C 1
ATOM 1364 O O . ALA B 1 47 ? 7.723 6.562 -1.958 1 98.12 47 ALA B O 1
ATOM 1365 N N . ALA B 1 48 ? 8.609 7.379 -0.071 1 98.38 48 ALA B N 1
ATOM 1366 C CA . ALA B 1 48 ? 9.477 6.219 0.118 1 98.38 48 ALA B CA 1
ATOM 1367 C C . ALA B 1 48 ? 8.656 4.949 0.323 1 98.38 48 ALA B C 1
ATOM 1369 O O . ALA B 1 48 ? 8.977 3.896 -0.235 1 98.38 48 ALA B O 1
ATOM 1370 N N . HIS B 1 49 ? 7.582 5.016 1.158 1 98.44 49 HIS B N 1
ATOM 1371 C CA . HIS B 1 49 ? 6.664 3.895 1.337 1 98.44 49 HIS B CA 1
ATOM 1372 C C . HIS B 1 49 ? 6.102 3.424 0.001 1 98.44 49 HIS B C 1
ATOM 1374 O O . HIS B 1 49 ? 6.109 2.227 -0.294 1 98.44 49 HIS B O 1
ATOM 1380 N N . LEU B 1 50 ? 5.68 4.359 -0.837 1 98.56 50 LEU B N 1
ATOM 1381 C CA . LEU B 1 50 ? 5.094 4.023 -2.129 1 98.56 50 LEU B CA 1
ATOM 1382 C C . LEU B 1 50 ? 6.141 3.434 -3.066 1 98.56 50 LEU B C 1
ATOM 1384 O O . LEU B 1 50 ? 5.875 2.459 -3.771 1 98.56 50 LEU B O 1
ATOM 1388 N N . GLY B 1 51 ? 7.348 4.008 -3.062 1 98.31 51 GLY B N 1
ATOM 1389 C CA . GLY B 1 51 ? 8.43 3.484 -3.881 1 98.31 51 GLY B CA 1
ATOM 1390 C C . GLY B 1 51 ? 8.836 2.072 -3.502 1 98.31 51 GLY B C 1
ATOM 1391 O O . GLY B 1 51 ? 9 1.213 -4.371 1 98.31 51 GLY B O 1
ATOM 1392 N N . LEU B 1 52 ? 8.945 1.854 -2.26 1 98.38 52 LEU B N 1
ATOM 1393 C CA . LEU B 1 52 ? 9.336 0.53 -1.782 1 98.38 52 LEU B CA 1
ATOM 1394 C C . LEU B 1 52 ? 8.219 -0.482 -2.033 1 98.38 52 LEU B C 1
ATOM 1396 O O . LEU B 1 52 ? 8.492 -1.645 -2.342 1 98.38 52 LEU B O 1
ATOM 1400 N N . THR B 1 53 ? 6.957 0.001 -1.855 1 97.62 53 THR B N 1
ATOM 1401 C CA . THR B 1 53 ? 5.836 -0.872 -2.182 1 97.62 53 THR B CA 1
ATOM 1402 C C . THR B 1 53 ? 5.871 -1.266 -3.656 1 97.62 53 THR B C 1
ATOM 1404 O O . THR B 1 53 ? 5.598 -2.416 -4.004 1 97.62 53 THR B O 1
ATOM 1407 N N . MET B 1 54 ? 6.258 -0.379 -4.531 1 97.19 54 MET B N 1
ATOM 1408 C CA . MET B 1 54 ? 6.359 -0.649 -5.965 1 97.19 54 MET B CA 1
ATOM 1409 C C . MET B 1 54 ? 7.469 -1.655 -6.246 1 97.19 54 MET B C 1
ATOM 1411 O O . MET B 1 54 ? 7.27 -2.611 -6.996 1 97.19 54 MET B O 1
ATOM 1415 N N . ILE B 1 55 ? 8.602 -1.432 -5.66 1 97.5 55 ILE B N 1
ATOM 1416 C CA . ILE B 1 55 ? 9.727 -2.342 -5.84 1 97.5 55 ILE B CA 1
ATOM 1417 C C . ILE B 1 55 ? 9.359 -3.73 -5.324 1 97.5 55 ILE B C 1
ATOM 1419 O O . ILE B 1 55 ? 9.617 -4.734 -5.992 1 97.5 55 ILE B O 1
ATOM 1423 N N . ALA B 1 56 ? 8.734 -3.863 -4.141 1 97.19 56 ALA B N 1
ATOM 1424 C CA . ALA B 1 56 ? 8.289 -5.137 -3.58 1 97.19 56 ALA B CA 1
ATOM 1425 C C . ALA B 1 56 ? 7.336 -5.852 -4.535 1 97.19 56 ALA B C 1
ATOM 1427 O O . ALA B 1 56 ? 7.426 -7.066 -4.719 1 97.19 56 ALA B O 1
ATOM 1428 N N . TYR B 1 57 ? 6.465 -5.043 -5.137 1 95.44 57 TYR B N 1
ATOM 1429 C CA . TYR B 1 57 ? 5.5 -5.602 -6.078 1 95.44 57 TYR B CA 1
ATOM 1430 C C . TYR B 1 57 ? 6.203 -6.191 -7.293 1 95.44 57 TYR B C 1
ATOM 1432 O O . TYR B 1 57 ? 5.867 -7.289 -7.746 1 95.44 57 TYR B O 1
ATOM 1440 N N . ILE B 1 58 ? 7.16 -5.457 -7.82 1 93.88 58 ILE B N 1
ATOM 1441 C CA . ILE B 1 58 ? 7.875 -5.91 -9.008 1 93.88 58 ILE B CA 1
ATOM 1442 C C . ILE B 1 58 ? 8.625 -7.203 -8.695 1 93.88 58 ILE B C 1
ATOM 1444 O O . ILE B 1 58 ? 8.555 -8.172 -9.453 1 93.88 58 ILE B O 1
ATOM 1448 N N . VAL B 1 59 ? 9.281 -7.285 -7.562 1 93.38 59 VAL B N 1
ATOM 1449 C CA . VAL B 1 59 ? 10.023 -8.469 -7.148 1 93.38 59 VAL B CA 1
ATOM 1450 C C . VAL B 1 59 ? 9.055 -9.625 -6.891 1 93.38 59 VAL B C 1
ATOM 1452 O O . VAL B 1 59 ? 9.328 -10.766 -7.262 1 93.38 59 VAL B O 1
ATOM 1455 N N . PHE B 1 60 ? 7.918 -9.344 -6.27 1 93.06 60 PHE B N 1
ATOM 1456 C CA . PHE B 1 60 ? 6.879 -10.336 -6.012 1 93.06 60 PHE B CA 1
ATOM 1457 C C . PHE B 1 60 ? 6.383 -10.953 -7.312 1 93.06 60 PHE B C 1
ATOM 1459 O O . PHE B 1 60 ? 6.277 -12.172 -7.43 1 93.06 60 PHE B O 1
ATOM 1466 N N . PHE B 1 61 ? 6.188 -10.078 -8.234 1 89.94 61 PHE B N 1
ATOM 1467 C CA . PHE B 1 61 ? 5.664 -10.539 -9.516 1 89.94 61 PHE B CA 1
ATOM 1468 C C . PHE B 1 61 ? 6.711 -11.352 -10.273 1 89.94 61 PHE B C 1
ATOM 1470 O O . PHE B 1 61 ? 6.379 -12.297 -10.984 1 89.94 61 PHE B O 1
ATOM 1477 N N . MET B 1 62 ? 7.938 -10.984 -10.195 1 88.12 62 MET B N 1
ATOM 1478 C CA . MET B 1 62 ? 9.023 -11.789 -10.758 1 88.12 62 MET B CA 1
ATOM 1479 C C . MET B 1 62 ? 8.992 -13.203 -10.195 1 88.12 62 MET B C 1
ATOM 1481 O O . MET B 1 62 ? 9.219 -14.172 -10.93 1 88.12 62 MET B O 1
ATOM 1485 N N . GLY B 1 63 ? 8.742 -13.312 -8.938 1 86.94 63 GLY B N 1
ATOM 1486 C CA . GLY B 1 63 ? 8.625 -14.617 -8.305 1 86.94 63 GLY B CA 1
ATOM 1487 C C . GLY B 1 63 ? 7.43 -15.406 -8.797 1 86.94 63 GLY B C 1
ATOM 1488 O O . GLY B 1 63 ? 7.535 -16.609 -9.055 1 86.94 63 GLY B O 1
ATOM 1489 N N . LEU B 1 64 ? 6.352 -14.789 -8.961 1 84.44 64 LEU B N 1
ATOM 1490 C CA . LEU B 1 64 ? 5.125 -15.453 -9.398 1 84.44 64 LEU B CA 1
ATOM 1491 C C . LEU B 1 64 ? 5.25 -15.938 -10.836 1 84.44 64 LEU B C 1
ATOM 1493 O O . LEU B 1 64 ? 4.629 -16.938 -11.219 1 84.44 64 LEU B O 1
ATOM 1497 N N . SER B 1 65 ? 5.902 -15.195 -11.547 1 79.12 65 SER B N 1
ATOM 1498 C CA . SER B 1 65 ? 6.047 -15.508 -12.961 1 79.12 65 SER B CA 1
ATOM 1499 C C . SER B 1 65 ? 7.109 -16.578 -13.18 1 79.12 65 SER B C 1
ATOM 1501 O O . SER B 1 65 ? 7.352 -17 -14.32 1 79.12 65 SER B O 1
ATOM 1503 N N . GLY B 1 66 ? 7.488 -17.375 -12.172 1 69.12 66 GLY B N 1
ATOM 1504 C CA . GLY B 1 66 ? 8.43 -18.484 -12.289 1 69.12 66 GLY B CA 1
ATOM 1505 C C . GLY B 1 66 ? 9.875 -18.031 -12.281 1 69.12 66 GLY B C 1
ATOM 1506 O O . GLY B 1 66 ? 10.773 -18.812 -12.633 1 69.12 66 GLY B O 1
ATOM 1507 N N . GLY B 1 67 ? 10.062 -17.078 -11.617 1 57.84 67 GLY B N 1
ATOM 1508 C CA . GLY B 1 67 ? 11.453 -16.672 -11.477 1 57.84 67 GLY B CA 1
ATOM 1509 C C . GLY B 1 67 ? 12.156 -16.484 -12.812 1 57.84 67 GLY B C 1
ATOM 1510 O O . GLY B 1 67 ? 11.523 -16.188 -13.82 1 57.84 67 GLY B O 1
ATOM 1511 N N . PHE B 1 68 ? 13.594 -16.391 -12.836 1 53.28 68 PHE B N 1
ATOM 1512 C CA . PHE B 1 68 ? 14.461 -16.25 -14 1 53.28 68 PHE B CA 1
ATOM 1513 C C . PHE B 1 68 ? 14.398 -17.5 -14.875 1 53.28 68 PHE B C 1
ATOM 1515 O O . PHE B 1 68 ? 14.961 -17.516 -15.977 1 53.28 68 PHE B O 1
ATOM 1522 N N . ASN B 1 69 ? 13.266 -17.891 -15.273 1 50.62 69 ASN B N 1
ATOM 1523 C CA . ASN B 1 69 ? 12.961 -18.953 -16.219 1 50.62 69 ASN B CA 1
ATOM 1524 C C . ASN B 1 69 ? 14.164 -19.859 -16.438 1 50.62 69 ASN B C 1
ATOM 1526 O O . ASN B 1 69 ? 14.281 -20.5 -17.5 1 50.62 69 ASN B O 1
ATOM 1530 N N . ASP B 1 70 ? 15.211 -19.859 -15.781 1 48.94 70 ASP B N 1
ATOM 1531 C CA . ASP B 1 70 ? 16.188 -20.844 -16.266 1 48.94 70 ASP B CA 1
ATOM 1532 C C . ASP B 1 70 ? 15.758 -22.266 -15.898 1 48.94 70 ASP B C 1
ATOM 1534 O O . ASP B 1 70 ? 15.742 -22.625 -14.719 1 48.94 70 ASP B O 1
ATOM 1538 N N . PRO B 1 71 ? 14.945 -22.781 -16.719 1 52.88 71 PRO B N 1
ATOM 1539 C CA . PRO B 1 71 ? 14.469 -24.156 -16.562 1 52.88 71 PRO B CA 1
ATOM 1540 C C . PRO B 1 71 ? 15.516 -25.094 -15.969 1 52.88 71 PRO B C 1
ATOM 1542 O O . PRO B 1 71 ? 15.18 -26.188 -15.508 1 52.88 71 PRO B O 1
ATOM 1545 N N . THR B 1 72 ? 16.688 -24.812 -16.266 1 51.88 72 THR B N 1
ATOM 1546 C CA . THR B 1 72 ? 17.734 -25.734 -15.844 1 51.88 72 THR B CA 1
ATOM 1547 C C . THR B 1 72 ? 17.938 -25.688 -14.336 1 51.88 72 THR B C 1
ATOM 1549 O O . THR B 1 72 ? 18.719 -26.469 -13.781 1 51.88 72 THR B O 1
ATOM 1552 N N . VAL B 1 73 ? 17.172 -24.781 -13.828 1 54.66 73 VAL B N 1
ATOM 1553 C CA . VAL B 1 73 ? 17.5 -24.609 -12.422 1 54.66 73 VAL B CA 1
ATOM 1554 C C . VAL B 1 73 ? 16.625 -25.531 -11.57 1 54.66 73 VAL B C 1
ATOM 1556 O O . VAL B 1 73 ? 15.398 -25.5 -11.641 1 54.66 73 VAL B O 1
ATOM 1559 N N . GLU B 1 74 ? 17.188 -26.625 -11.172 1 59.88 74 GLU B N 1
ATOM 1560 C CA . GLU B 1 74 ? 16.688 -27.703 -10.328 1 59.88 74 GLU B CA 1
ATOM 1561 C C . GLU B 1 74 ? 15.938 -27.156 -9.117 1 59.88 74 GLU B C 1
ATOM 1563 O O . GLU B 1 74 ? 15.039 -27.797 -8.586 1 59.88 74 GLU B O 1
ATOM 1568 N N . ASN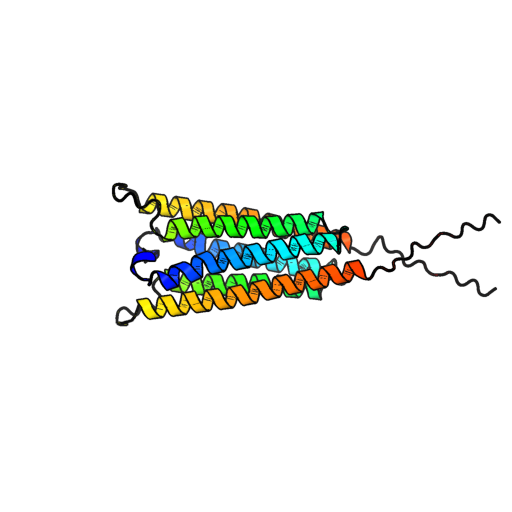 B 1 75 ? 16.156 -25.828 -8.859 1 76.31 75 ASN B N 1
ATOM 1569 C CA . ASN B 1 75 ? 15.578 -25.406 -7.59 1 76.31 75 ASN B CA 1
ATOM 1570 C C . ASN B 1 75 ? 14.648 -24.219 -7.758 1 76.31 75 ASN B C 1
ATOM 1572 O O . ASN B 1 75 ? 14.82 -23.188 -7.102 1 76.31 75 ASN B O 1
ATOM 1576 N N . VAL B 1 76 ? 13.719 -24.359 -8.781 1 75.75 76 VAL B N 1
ATOM 1577 C CA . VAL B 1 76 ? 12.766 -23.312 -9.117 1 75.75 76 VAL B CA 1
ATOM 1578 C C . VAL B 1 76 ? 11.977 -22.906 -7.875 1 75.75 76 VAL B C 1
ATOM 1580 O O . VAL B 1 76 ? 11.766 -21.703 -7.633 1 75.75 76 VAL B O 1
ATOM 1583 N N . SER B 1 77 ? 11.656 -23.891 -7.078 1 81.81 77 SER B N 1
ATOM 1584 C CA . SER B 1 77 ? 10.891 -23.594 -5.867 1 81.81 77 SER B CA 1
ATOM 1585 C C . SER B 1 77 ? 11.688 -22.719 -4.91 1 81.81 77 SER B C 1
ATOM 1587 O O . SER B 1 77 ? 11.141 -21.781 -4.32 1 81.81 77 SER B O 1
ATOM 1589 N N . ASP B 1 78 ? 12.992 -22.953 -4.84 1 84.94 78 ASP B N 1
ATOM 1590 C CA . ASP B 1 78 ? 13.836 -22.156 -3.951 1 84.94 78 ASP B CA 1
ATOM 1591 C C . ASP B 1 78 ? 13.945 -20.719 -4.445 1 84.94 78 ASP B C 1
ATOM 1593 O O . ASP B 1 78 ? 13.945 -19.781 -3.643 1 84.94 78 ASP B O 1
ATOM 1597 N N . GLU B 1 79 ? 14.039 -20.516 -5.711 1 85.44 79 GLU B N 1
ATOM 1598 C CA . GLU B 1 79 ? 14.125 -19.172 -6.285 1 85.44 79 GLU B CA 1
ATOM 1599 C C . GLU B 1 79 ? 12.844 -18.391 -6.051 1 85.44 79 GLU B C 1
ATOM 1601 O O . GLU B 1 79 ? 12.883 -17.203 -5.715 1 85.44 79 GLU B O 1
ATOM 1606 N N . ILE B 1 80 ? 11.758 -19.016 -6.199 1 86.38 80 ILE B N 1
ATOM 1607 C CA . ILE B 1 80 ? 10.461 -18.375 -5.977 1 86.38 80 ILE B CA 1
ATOM 1608 C C . ILE B 1 80 ? 10.328 -17.984 -4.508 1 86.38 80 ILE B C 1
ATOM 1610 O O . ILE B 1 80 ? 9.945 -16.859 -4.188 1 86.38 80 ILE B O 1
ATOM 1614 N N . HIS B 1 81 ? 10.742 -18.953 -3.629 1 88.5 81 HIS B N 1
ATOM 1615 C CA . HIS B 1 81 ? 10.719 -18.641 -2.203 1 88.5 81 HIS B CA 1
ATOM 1616 C C . HIS B 1 81 ? 11.578 -17.422 -1.892 1 88.5 81 HIS B C 1
ATOM 1618 O O . HIS B 1 81 ? 11.172 -16.562 -1.111 1 88.5 81 HIS B O 1
ATOM 1624 N N . PHE B 1 82 ? 12.711 -17.453 -2.482 1 89.5 82 PHE B N 1
ATOM 1625 C CA . PHE B 1 82 ? 13.656 -16.359 -2.227 1 89.5 82 PHE B CA 1
ATOM 1626 C C . PHE B 1 82 ? 13.078 -15.031 -2.68 1 89.5 82 PHE B C 1
ATOM 1628 O O . PHE B 1 82 ? 13.07 -14.055 -1.92 1 89.5 82 PHE B O 1
ATOM 1635 N N . LEU B 1 83 ? 12.516 -14.906 -3.879 1 92.06 83 LEU B N 1
ATOM 1636 C CA . LEU B 1 83 ? 11.992 -13.664 -4.43 1 92.06 83 LEU B CA 1
ATOM 1637 C C . LEU B 1 83 ? 10.773 -13.188 -3.635 1 92.06 83 LEU B C 1
ATOM 1639 O O . LEU B 1 83 ? 10.664 -12.008 -3.297 1 92.06 83 LEU B O 1
ATOM 1643 N N . LEU B 1 84 ? 9.969 -14.102 -3.291 1 91.94 84 LEU B N 1
ATOM 1644 C CA . LEU B 1 84 ? 8.781 -13.734 -2.521 1 91.94 84 LEU B CA 1
ATOM 1645 C C . LEU B 1 84 ? 9.164 -13.273 -1.121 1 91.94 84 LEU B C 1
ATOM 1647 O O . LEU B 1 84 ? 8.57 -12.336 -0.585 1 91.94 84 LEU B O 1
ATOM 1651 N N . GLY B 1 85 ? 10.133 -13.961 -0.556 1 92.56 85 GLY B N 1
ATOM 1652 C CA . GLY B 1 85 ? 10.633 -13.539 0.742 1 92.56 85 GLY B CA 1
ATOM 1653 C C . GLY B 1 85 ? 11.25 -12.148 0.722 1 92.56 85 GLY B C 1
ATOM 1654 O O . GLY B 1 85 ? 10.969 -11.328 1.602 1 92.56 85 GLY B O 1
ATOM 1655 N N . VAL B 1 86 ? 12.062 -11.875 -0.277 1 95.12 86 VAL B N 1
ATOM 1656 C CA . VAL B 1 86 ? 12.688 -10.57 -0.442 1 95.12 86 VAL B CA 1
ATOM 1657 C C . VAL B 1 86 ? 11.617 -9.5 -0.661 1 95.12 86 VAL B C 1
ATOM 1659 O O . VAL B 1 86 ? 11.688 -8.414 -0.08 1 95.12 86 VAL B O 1
ATOM 1662 N N . ALA B 1 87 ? 10.609 -9.805 -1.479 1 95.69 87 ALA B N 1
ATOM 1663 C CA . ALA B 1 87 ? 9.508 -8.875 -1.701 1 95.69 87 ALA B CA 1
ATOM 1664 C C . ALA B 1 87 ? 8.812 -8.516 -0.388 1 95.69 87 ALA B C 1
ATOM 1666 O O . ALA B 1 87 ? 8.508 -7.348 -0.141 1 95.69 87 ALA B O 1
ATOM 1667 N N . GLY B 1 88 ? 8.617 -9.508 0.474 1 95.69 88 GLY B N 1
ATOM 1668 C CA . GLY B 1 88 ? 8.008 -9.266 1.771 1 95.69 88 GLY B CA 1
ATOM 1669 C C . GLY B 1 88 ? 8.828 -8.344 2.656 1 95.69 88 GLY B C 1
ATOM 1670 O O . GLY B 1 88 ? 8.281 -7.469 3.324 1 95.69 88 GLY B O 1
ATOM 1671 N N . LEU B 1 89 ? 10.086 -8.578 2.631 1 96.44 89 LEU B N 1
ATOM 1672 C CA . LEU B 1 89 ? 10.969 -7.758 3.453 1 96.44 89 LEU B CA 1
ATOM 1673 C C . LEU B 1 89 ? 10.992 -6.316 2.955 1 96.44 89 LEU B C 1
ATOM 1675 O O . LEU B 1 89 ? 10.961 -5.379 3.754 1 96.44 89 LEU B O 1
ATOM 1679 N N . ILE B 1 90 ? 11.086 -6.137 1.684 1 97.81 90 ILE B N 1
ATOM 1680 C CA . ILE B 1 90 ? 11.055 -4.801 1.097 1 97.81 90 ILE B CA 1
ATOM 1681 C C . ILE B 1 90 ? 9.742 -4.105 1.459 1 97.81 90 ILE B C 1
ATOM 1683 O O . ILE B 1 90 ? 9.742 -2.938 1.854 1 97.81 90 ILE B O 1
ATOM 1687 N N . TRP B 1 91 ? 8.688 -4.844 1.358 1 97.38 91 TRP B N 1
ATOM 1688 C CA . TRP B 1 91 ? 7.379 -4.285 1.671 1 97.38 91 TRP B CA 1
ATOM 1689 C C . TRP B 1 91 ? 7.285 -3.902 3.145 1 97.38 91 TRP B C 1
ATOM 1691 O O . TRP B 1 91 ? 6.762 -2.838 3.484 1 97.38 91 TRP B O 1
ATOM 1701 N N . LEU B 1 92 ? 7.805 -4.711 3.977 1 97.38 92 LEU B N 1
ATOM 1702 C CA . LEU B 1 92 ? 7.801 -4.406 5.402 1 97.38 92 LEU B CA 1
ATOM 1703 C C . LEU B 1 92 ? 8.586 -3.131 5.688 1 97.38 92 LEU B C 1
ATOM 1705 O O . LEU B 1 92 ? 8.172 -2.312 6.516 1 97.38 92 LEU B O 1
ATOM 1709 N N . THR B 1 93 ? 9.688 -3 5.066 1 97.81 93 THR B N 1
ATOM 1710 C CA . THR B 1 93 ? 10.461 -1.772 5.195 1 97.81 93 THR B CA 1
ATOM 1711 C C . THR B 1 93 ? 9.648 -0.569 4.719 1 97.81 93 THR B C 1
ATOM 1713 O O . THR B 1 93 ? 9.695 0.497 5.336 1 97.81 93 THR B O 1
ATOM 1716 N N . GLY B 1 94 ? 8.914 -0.728 3.654 1 98.31 94 GLY B N 1
ATOM 1717 C CA . GLY B 1 94 ? 8.016 0.319 3.189 1 98.31 94 GLY B CA 1
ATOM 1718 C C . GLY B 1 94 ? 6.965 0.7 4.211 1 98.31 94 GLY B C 1
ATOM 1719 O O . GLY B 1 94 ? 6.656 1.882 4.383 1 98.31 94 GLY B O 1
ATOM 1720 N N . MET B 1 95 ? 6.445 -0.252 4.918 1 97.69 95 MET B N 1
ATOM 1721 C CA . MET B 1 95 ? 5.457 0.02 5.957 1 97.69 95 MET B CA 1
ATOM 1722 C C . MET B 1 95 ? 6.074 0.829 7.094 1 97.69 95 MET B C 1
ATOM 1724 O O . MET B 1 95 ? 5.41 1.686 7.684 1 97.69 95 MET B O 1
ATOM 1728 N N . LEU B 1 96 ? 7.316 0.531 7.383 1 98 96 LEU B N 1
ATOM 1729 C CA . LEU B 1 96 ? 7.988 1.321 8.406 1 98 96 LEU B CA 1
ATOM 1730 C C . LEU B 1 96 ? 8.125 2.777 7.969 1 98 96 LEU B C 1
ATOM 1732 O O . LEU B 1 96 ? 7.98 3.689 8.789 1 98 96 LEU B O 1
ATOM 1736 N N . CYS B 1 97 ? 8.359 3 6.75 1 98.12 97 CYS B N 1
ATOM 1737 C CA . CYS B 1 97 ? 8.391 4.359 6.223 1 98.12 97 CYS B CA 1
ATOM 1738 C C . CYS B 1 97 ? 7.027 5.027 6.367 1 98.12 97 CYS B C 1
ATOM 1740 O O . CYS B 1 97 ? 6.945 6.219 6.668 1 98.12 97 CYS B O 1
ATOM 1742 N N . LEU B 1 98 ? 6.008 4.285 6.184 1 98.12 98 LEU B N 1
ATOM 1743 C CA . LEU B 1 98 ? 4.668 4.836 6.371 1 98.12 98 LEU B CA 1
ATOM 1744 C C . LEU B 1 98 ? 4.441 5.23 7.824 1 98.12 98 LEU B C 1
ATOM 1746 O O . LEU B 1 98 ? 3.936 6.32 8.102 1 98.12 98 LEU B O 1
ATOM 1750 N N . ILE B 1 99 ? 4.859 4.391 8.719 1 98 99 ILE B N 1
ATOM 1751 C CA . ILE B 1 99 ? 4.691 4.672 10.141 1 98 99 ILE B CA 1
ATOM 1752 C C . ILE B 1 99 ? 5.473 5.93 10.516 1 98 99 ILE B C 1
ATOM 1754 O O . ILE B 1 99 ? 4.973 6.777 11.258 1 98 99 ILE B O 1
ATOM 1758 N N . LEU B 1 100 ? 6.621 6.055 9.984 1 97.31 100 LEU B N 1
ATOM 1759 C CA . LEU B 1 100 ? 7.422 7.246 10.25 1 97.31 100 LEU B CA 1
ATOM 1760 C C . LEU B 1 100 ? 6.742 8.492 9.688 1 97.31 100 LEU B C 1
ATOM 1762 O O . LEU B 1 100 ? 6.742 9.547 10.328 1 97.31 100 LEU B O 1
ATOM 1766 N N . SER B 1 101 ? 6.195 8.359 8.539 1 97.38 101 SER B N 1
ATOM 1767 C CA . SER B 1 101 ? 5.453 9.461 7.941 1 97.38 101 SER B CA 1
ATOM 1768 C C . SER B 1 101 ? 4.312 9.922 8.844 1 97.38 101 SER B C 1
ATOM 1770 O O . SER B 1 101 ? 4.16 11.117 9.102 1 97.38 101 SER B O 1
ATOM 1772 N N . ILE B 1 102 ? 3.641 9.016 9.367 1 95.88 102 ILE B N 1
ATOM 1773 C CA . ILE B 1 102 ? 2.492 9.312 10.219 1 95.88 102 ILE B CA 1
ATOM 1774 C C . ILE B 1 102 ? 2.963 9.953 11.523 1 95.88 102 ILE B C 1
ATOM 1776 O O . ILE B 1 102 ? 2.359 10.914 12 1 95.88 102 ILE B O 1
ATOM 1780 N N . GLN B 1 103 ? 4.023 9.422 12.07 1 94.75 103 GLN B N 1
ATOM 1781 C CA . GLN B 1 103 ? 4.574 9.984 13.297 1 94.75 103 GLN B CA 1
ATOM 1782 C C . GLN B 1 103 ? 4.977 11.445 13.102 1 94.75 103 GLN B C 1
ATOM 1784 O O . GLN B 1 103 ? 4.707 12.289 13.961 1 94.75 103 GLN B O 1
ATOM 1789 N N . LEU B 1 104 ? 5.527 11.75 12.055 1 93.94 104 LEU B N 1
ATOM 1790 C CA . LEU B 1 104 ? 5.969 13.117 11.773 1 93.94 104 LEU B CA 1
ATOM 1791 C C . LEU B 1 104 ? 4.773 14.039 11.555 1 93.94 104 LEU B C 1
ATOM 1793 O O . LEU B 1 104 ? 4.793 15.195 11.977 1 93.94 104 LEU B O 1
ATOM 1797 N N . LEU B 1 105 ? 3.775 13.562 10.93 1 90.81 105 LEU B N 1
ATOM 1798 C CA . LEU B 1 105 ? 2.555 14.344 10.742 1 90.81 105 LEU B CA 1
ATOM 1799 C C . LEU B 1 105 ? 1.888 14.641 12.078 1 90.81 105 LEU B C 1
ATOM 1801 O O . LEU B 1 105 ? 1.484 15.773 12.336 1 90.81 105 LEU B O 1
ATOM 1805 N N . LYS B 1 106 ? 1.812 13.648 12.828 1 88.56 106 LYS B N 1
ATOM 1806 C CA . LYS B 1 106 ? 1.224 13.781 14.164 1 88.56 106 LYS B CA 1
ATOM 1807 C C . LYS B 1 106 ? 1.96 14.836 14.984 1 88.56 106 LYS B C 1
ATOM 1809 O O . LYS B 1 106 ? 1.332 15.672 15.641 1 88.56 106 LYS B O 1
ATOM 1814 N N . ASP B 1 107 ? 3.229 14.836 14.953 1 88.19 107 ASP B N 1
ATOM 1815 C CA . ASP B 1 107 ? 4.059 15.742 15.742 1 88.19 107 ASP B CA 1
ATOM 1816 C C . ASP B 1 107 ? 3.879 17.188 15.281 1 88.19 107 ASP B C 1
ATOM 1818 O O . ASP B 1 107 ? 4.008 18.125 16.078 1 88.19 107 ASP B O 1
ATOM 1822 N N . GLN B 1 108 ? 3.611 17.359 14.055 1 81.81 108 GLN B N 1
ATOM 1823 C CA . GLN B 1 108 ? 3.387 18.703 13.531 1 81.81 108 GLN B CA 1
ATOM 1824 C C . GLN B 1 108 ? 2.082 19.281 14.062 1 81.81 108 GLN B C 1
ATOM 1826 O O . GLN B 1 108 ? 1.957 20.5 14.211 1 81.81 108 GLN B O 1
ATOM 1831 N N . PHE B 1 109 ? 1.134 18.5 14.414 1 73.44 109 PHE B N 1
ATOM 1832 C CA . PHE B 1 109 ? -0.173 19 14.828 1 73.44 109 PHE B CA 1
ATOM 1833 C C . PHE B 1 109 ? -0.379 18.812 16.328 1 73.44 109 PHE B C 1
ATOM 1835 O O . PHE B 1 109 ? -1.416 19.203 16.859 1 7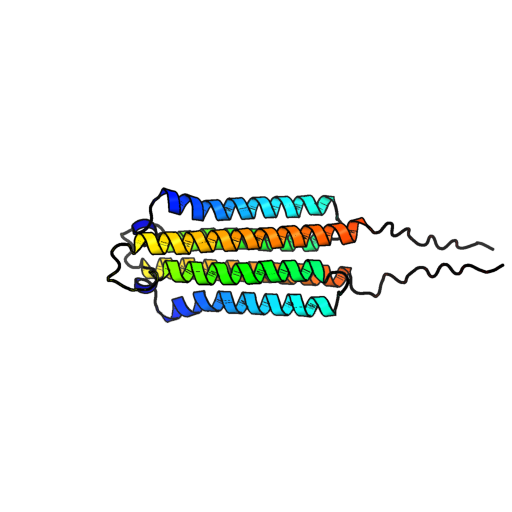3.44 109 PHE B O 1
ATOM 1842 N N . ARG B 1 110 ? 0.356 18.219 16.984 1 64.75 110 ARG B N 1
ATOM 1843 C CA . ARG B 1 110 ? 0.241 18.141 18.438 1 64.75 110 ARG B CA 1
ATOM 1844 C C . ARG B 1 110 ? 0.191 19.547 19.047 1 64.75 110 ARG B C 1
ATOM 1846 O O . ARG B 1 110 ? 0.856 20.469 18.562 1 64.75 110 ARG B O 1
ATOM 1853 N N . ALA B 1 111 ? -0.975 20.016 19.734 1 53.41 111 ALA B N 1
ATOM 1854 C CA . ALA B 1 111 ? -1.444 21.203 20.453 1 53.41 111 ALA B CA 1
ATOM 1855 C C . ALA B 1 111 ? -0.274 22.016 21 1 53.41 111 ALA B C 1
ATOM 1857 O O . ALA B 1 111 ? -0.437 23.172 21.375 1 53.41 111 ALA B O 1
ATOM 1858 N N . LYS B 1 112 ? 0.702 21.688 21.391 1 51.03 112 LYS B N 1
ATOM 1859 C CA . LYS B 1 112 ? 1.361 22.703 22.203 1 51.03 112 LYS B CA 1
ATOM 1860 C C . LYS B 1 112 ? 1.501 24.031 21.453 1 51.03 112 LYS B C 1
ATOM 1862 O O . LYS B 1 112 ? 1.355 25.094 22.031 1 51.03 112 LYS B O 1
ATOM 1867 N N . ASN B 1 113 ? 2.143 24 20.375 1 42.34 113 ASN B N 1
ATOM 1868 C CA . ASN B 1 113 ? 2.801 25.234 19.984 1 42.34 113 ASN B CA 1
ATOM 1869 C C . ASN B 1 113 ? 1.8 26.25 19.453 1 42.34 113 ASN B C 1
ATOM 1871 O O . ASN B 1 113 ? 2.188 27.328 18.984 1 42.34 113 ASN B O 1
ATOM 1875 N N . TYR B 1 114 ? 0.563 25.938 19.156 1 41.19 114 TYR B N 1
ATOM 1876 C CA . TYR B 1 114 ? -0.234 27.062 18.672 1 41.19 114 TYR B CA 1
ATOM 1877 C C . TYR B 1 114 ? -0.987 27.734 19.828 1 41.19 114 TYR B C 1
ATOM 1879 O O . TYR B 1 114 ? -2.02 27.219 20.266 1 41.19 114 TYR B O 1
ATOM 1887 N N . THR B 1 115 ? -0.355 28.172 20.844 1 40.62 115 THR B N 1
ATOM 1888 C CA . THR B 1 115 ? -1.033 29.094 21.75 1 40.62 115 THR B CA 1
ATOM 1889 C C . THR B 1 115 ? -1.817 30.141 20.969 1 40.62 115 THR B C 1
ATOM 1891 O O . THR B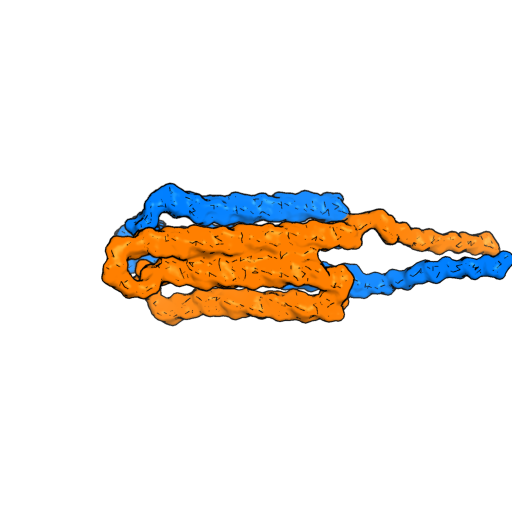 1 115 ? -1.245 30.875 20.156 1 40.62 115 THR B O 1
ATOM 1894 N N . PRO B 1 116 ? -3.049 30.016 20.844 1 41.41 116 PRO B N 1
ATOM 1895 C CA . PRO B 1 116 ? -3.818 31.094 20.219 1 41.41 116 PRO B CA 1
ATOM 1896 C C . PRO B 1 116 ? -3.443 32.469 20.75 1 41.41 116 PRO B C 1
ATOM 1898 O O . PRO B 1 116 ? -3.191 32.625 21.938 1 41.41 116 PRO B O 1
ATOM 1901 N N . ILE B 1 117 ? -2.912 33.375 19.969 1 40.19 117 ILE B N 1
ATOM 1902 C CA . ILE B 1 117 ? -2.742 34.75 20.391 1 40.19 117 ILE B CA 1
ATOM 1903 C C . ILE B 1 117 ? -4.047 35.281 20.984 1 40.19 117 ILE B C 1
ATOM 1905 O O . ILE B 1 117 ? -5.059 35.375 20.281 1 40.19 117 ILE B O 1
ATOM 1909 N N . GLN B 1 118 ? -4.438 34.938 22.141 1 37.97 118 GLN B N 1
ATOM 1910 C CA . GLN B 1 118 ? -5.492 35.656 22.828 1 37.97 118 GLN B CA 1
ATOM 1911 C C . GLN B 1 118 ? -5.344 37.156 22.625 1 37.97 118 GLN B C 1
ATOM 1913 O O . GLN B 1 118 ? -4.328 37.75 23 1 37.97 118 GLN B O 1
ATOM 1918 N N . SER B 1 119 ? -5.785 37.719 21.453 1 40.94 119 SER B N 1
ATOM 1919 C CA . SER B 1 119 ? -5.926 39.156 21.328 1 40.94 119 SER B CA 1
ATOM 1920 C C . SER B 1 119 ? -6.383 39.781 22.641 1 40.94 119 SER B C 1
ATOM 1922 O O . SER B 1 119 ? -7.465 39.469 23.141 1 40.94 119 SER B O 1
ATOM 1924 N N . ASP B 1 120 ? -5.578 40 23.609 1 42.84 120 ASP B N 1
ATOM 1925 C CA . ASP B 1 120 ? -5.875 40.906 24.719 1 42.84 120 ASP B CA 1
ATOM 1926 C C . ASP B 1 120 ? -6.582 42.188 24.219 1 42.84 120 ASP B C 1
ATOM 1928 O O . ASP B 1 120 ? -5.945 43.062 23.625 1 42.84 120 ASP B O 1
ATOM 1932 N N . LYS B 1 121 ? -7.691 42.125 23.484 1 47.97 121 LYS B N 1
ATOM 1933 C CA . LYS B 1 121 ? -8.477 43.344 23.391 1 47.97 121 LYS B CA 1
ATOM 1934 C C . LYS B 1 121 ? -8.57 44.062 24.734 1 47.97 121 LYS B C 1
ATOM 1936 O O . LYS B 1 121 ? -9.164 43.531 25.688 1 47.97 121 LYS B O 1
ATOM 1941 N N . LYS B 1 122 ? -7.523 44.812 25.141 1 46.38 122 LYS B N 1
ATOM 1942 C CA . LYS B 1 122 ? -7.672 45.938 26.078 1 46.38 122 LYS B CA 1
ATOM 1943 C C . LYS B 1 122 ? -8.93 46.75 25.781 1 46.38 122 LYS B C 1
ATOM 1945 O O . LYS B 1 122 ? -9.062 47.312 24.688 1 46.38 122 LYS B O 1
ATOM 1950 N N . GLU B 1 123 ? -10.047 46.406 26.25 1 40.56 123 GLU B N 1
ATOM 1951 C CA . GLU B 1 123 ? -11.094 47.375 26.531 1 40.56 123 GLU B CA 1
ATOM 1952 C C . GLU B 1 123 ? -10.516 48.656 27.156 1 40.56 123 GLU B C 1
ATOM 1954 O O . GLU B 1 123 ? -10.062 48.625 28.312 1 40.56 123 GLU B O 1
ATOM 1959 N N . GLY B 1 124 ? -9.508 49.344 26.594 1 29.75 124 GLY B N 1
ATOM 1960 C CA . GLY B 1 124 ? -9.484 50.75 26.891 1 29.75 124 GLY B CA 1
ATOM 1961 C C . GLY B 1 124 ? -10.594 51.531 26.203 1 29.75 124 GLY B C 1
ATOM 1962 O O . GLY B 1 124 ? -11.195 51.031 25.25 1 29.75 124 GLY B O 1
#

Sequence (248 aa):
MLTEELNSTFLLIIEWGFVVAVIAAIIFVLYSIRRAPRMKTAFLWLAAHLGLTMIAYIVFFMGLSGGFNDPTVENVSDEIHFLLGVAGLIWLTGMLCLILSIQLLKDQFRAKNYTPIQSDKKEGMLTEELNSTFLLIIEWGFVVAVIAAIIFVLYSIRRAPRMKTAFLWLAAHLGLTMIAYIVFFMGLSGGFNDPTVENVSDEIHFLLGVAGLIWLTGMLCLILSIQLLKDQFRAKNYTPIQSDKKEG